Protein AF-A0A6A3TPJ1-F1 (afdb_monomer_lite)

InterPro domains:
  IPR001563 Peptidase S10, serine carboxypeptidase [PF00450] (5-164)
  IPR029058 Alpha/Beta hydrolase fold [G3DSA:3.40.50.1820] (1-189)
  IPR029058 Alpha/Beta hydrolase fold [SSF53474] (4-172)

Structure (mmCIF, N/CA/C/O backbone):
data_AF-A0A6A3TPJ1-F1
#
_entry.id   AF-A0A6A3TPJ1-F1
#
loop_
_atom_site.group_PDB
_atom_site.id
_atom_site.type_symbol
_atom_site.label_atom_id
_atom_site.label_alt_id
_atom_site.label_comp_id
_atom_site.label_asym_id
_atom_site.label_entity_id
_atom_site.label_seq_id
_atom_site.pdbx_PDB_ins_code
_atom_site.Cartn_x
_atom_site.Cartn_y
_atom_site.Cartn_z
_atom_site.occupancy
_atom_site.B_iso_or_equiv
_atom_site.auth_seq_id
_atom_site.auth_comp_id
_atom_site.auth_asym_id
_atom_site.auth_atom_id
_atom_site.pdbx_PDB_model_num
ATOM 1 N N . MET A 1 1 ? 0.362 -2.709 14.620 1.00 83.56 1 MET A N 1
ATOM 2 C CA . MET A 1 1 ? 1.754 -3.064 14.247 1.00 83.56 1 MET A CA 1
ATOM 3 C C . MET A 1 1 ? 2.834 -2.431 15.120 1.00 83.56 1 MET A C 1
ATOM 5 O O . MET A 1 1 ? 3.935 -2.970 15.142 1.00 83.56 1 MET A O 1
ATOM 9 N N . ALA A 1 2 ? 2.559 -1.339 15.856 1.00 83.94 2 ALA A N 1
ATOM 10 C CA . ALA A 1 2 ? 3.508 -0.807 16.846 1.00 83.94 2 ALA A CA 1
ATOM 11 C C . ALA A 1 2 ? 3.959 -1.890 17.847 1.00 83.94 2 ALA A C 1
ATOM 13 O O . ALA A 1 2 ? 5.148 -2.025 18.115 1.00 83.94 2 ALA A O 1
ATOM 14 N N . ASN A 1 3 ? 3.008 -2.726 18.277 1.00 88.44 3 ASN A N 1
ATOM 15 C CA . ASN A 1 3 ? 3.262 -4.018 18.903 1.00 88.44 3 ASN A CA 1
ATOM 16 C C . ASN A 1 3 ? 3.221 -5.108 17.820 1.00 88.44 3 ASN A C 1
ATOM 18 O O . ASN A 1 3 ? 2.303 -5.128 16.993 1.00 88.44 3 ASN A O 1
ATOM 22 N N . ASN A 1 4 ? 4.227 -5.981 17.798 1.00 91.81 4 ASN A N 1
ATOM 23 C CA . ASN A 1 4 ? 4.349 -7.080 16.841 1.00 91.81 4 ASN A CA 1
ATOM 24 C C . ASN A 1 4 ? 5.064 -8.277 17.479 1.00 91.81 4 ASN A C 1
ATOM 26 O O . ASN A 1 4 ? 5.862 -8.121 18.402 1.00 91.81 4 ASN A O 1
ATOM 30 N N . VAL A 1 5 ? 4.814 -9.469 16.936 1.00 91.75 5 VAL A N 1
ATOM 31 C CA . VAL A 1 5 ? 5.348 -10.750 17.440 1.00 91.75 5 VAL A CA 1
ATOM 32 C C . VAL A 1 5 ? 6.866 -10.899 17.291 1.00 91.75 5 VAL A C 1
ATOM 34 O O . VAL A 1 5 ? 7.458 -11.839 17.813 1.00 91.75 5 VAL A O 1
ATOM 37 N N . TYR A 1 6 ? 7.508 -9.973 16.580 1.00 94.19 6 TYR A N 1
ATOM 38 C CA . TYR A 1 6 ? 8.936 -10.001 16.287 1.00 94.19 6 TYR A CA 1
ATOM 39 C C . TYR A 1 6 ? 9.773 -9.198 17.288 1.00 94.19 6 TYR A C 1
ATOM 41 O O . TYR A 1 6 ? 10.997 -9.169 17.159 1.00 94.19 6 TYR A O 1
ATOM 49 N N . ASN A 1 7 ? 9.141 -8.549 18.277 1.00 93.56 7 ASN A N 1
ATOM 50 C CA . 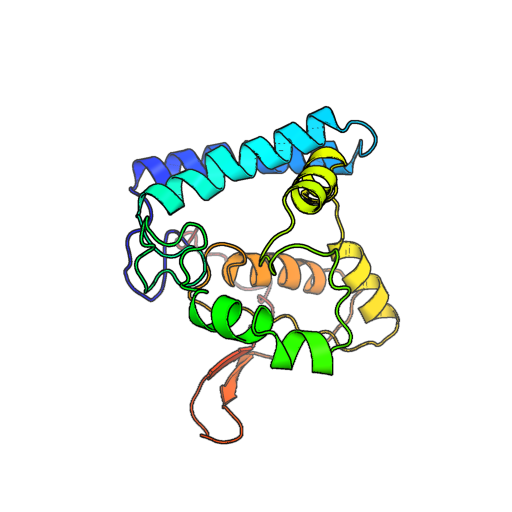ASN A 1 7 ? 9.792 -7.642 19.230 1.00 93.56 7 ASN A CA 1
ATOM 51 C C . ASN A 1 7 ? 10.604 -6.525 18.547 1.00 93.56 7 ASN A C 1
ATOM 53 O O . ASN A 1 7 ? 11.634 -6.078 19.055 1.00 93.56 7 ASN A O 1
ATOM 57 N N . ILE A 1 8 ? 10.147 -6.065 17.382 1.00 94.50 8 ILE A N 1
ATOM 58 C CA . ILE A 1 8 ? 10.793 -4.977 16.647 1.00 94.50 8 ILE A CA 1
ATOM 59 C C . ILE A 1 8 ? 10.128 -3.672 17.060 1.00 94.50 8 ILE A C 1
ATOM 61 O O . ILE A 1 8 ? 8.940 -3.473 16.817 1.00 94.50 8 ILE A O 1
ATOM 65 N N . SER A 1 9 ? 10.898 -2.772 17.665 1.00 93.81 9 SER A N 1
ATOM 66 C CA . SER A 1 9 ? 10.410 -1.434 17.988 1.00 93.81 9 SER A CA 1
ATOM 67 C C . SER A 1 9 ? 10.328 -0.594 16.717 1.00 93.81 9 SER A C 1
ATOM 69 O O . SER A 1 9 ? 11.353 -0.314 16.093 1.00 93.81 9 SER A O 1
ATOM 71 N N . LEU A 1 10 ? 9.110 -0.219 16.326 1.00 95.25 10 LEU A N 1
ATOM 72 C CA . LEU A 1 10 ? 8.872 0.653 15.174 1.00 95.25 10 LEU A CA 1
ATOM 73 C C . LEU A 1 10 ? 8.526 2.091 15.577 1.00 95.25 10 LEU A C 1
ATOM 75 O O . LEU A 1 10 ? 8.671 2.998 14.768 1.00 95.25 10 LEU A O 1
ATOM 79 N N . LEU A 1 11 ? 8.063 2.298 16.812 1.00 95.75 11 LEU A N 1
ATOM 80 C CA . LEU A 1 11 ? 7.676 3.598 17.353 1.00 95.75 11 LEU A CA 1
ATOM 81 C C . LEU A 1 11 ? 8.130 3.703 18.808 1.00 95.75 11 LEU A C 1
ATOM 83 O O . LEU A 1 11 ? 8.090 2.736 19.568 1.00 95.75 11 LEU A O 1
ATOM 87 N N . THR A 1 12 ? 8.513 4.906 19.220 1.00 95.38 12 THR A N 1
ATOM 88 C CA . THR A 1 12 ? 8.651 5.249 20.640 1.00 95.38 12 THR A CA 1
ATOM 89 C C . THR A 1 12 ? 7.274 5.396 21.300 1.00 95.38 12 THR A C 1
ATOM 91 O O . THR A 1 12 ? 6.301 5.695 20.608 1.00 95.38 12 THR A O 1
ATOM 94 N N . PRO A 1 13 ? 7.159 5.299 22.640 1.00 94.00 13 PRO A N 1
ATOM 95 C CA . PRO A 1 13 ? 5.885 5.520 23.331 1.00 94.00 13 PRO A CA 1
ATOM 96 C C . PRO A 1 13 ? 5.229 6.872 23.011 1.00 94.00 13 PRO A C 1
ATOM 98 O O . PRO A 1 13 ? 4.014 6.951 22.853 1.00 94.00 13 PRO A O 1
ATOM 101 N N . ALA A 1 14 ? 6.034 7.929 22.859 1.00 95.88 14 ALA A N 1
ATOM 102 C CA . ALA A 1 14 ? 5.545 9.250 22.472 1.00 95.88 14 ALA A CA 1
ATOM 103 C C . ALA A 1 14 ? 4.982 9.261 21.041 1.00 95.88 14 ALA A C 1
ATOM 105 O O . ALA A 1 14 ? 3.908 9.813 20.815 1.00 95.88 14 ALA A O 1
ATOM 106 N N . GLN A 1 15 ? 5.665 8.611 20.091 1.00 95.94 15 GLN A N 1
ATOM 107 C CA . GLN A 1 15 ? 5.162 8.461 18.722 1.00 95.94 15 GLN A CA 1
ATOM 108 C C . GLN A 1 15 ? 3.888 7.615 18.679 1.00 95.94 15 GLN A C 1
ATOM 110 O O . GLN A 1 15 ? 2.956 7.984 17.977 1.00 95.94 15 GLN A O 1
ATOM 115 N N . THR A 1 16 ? 3.807 6.532 19.458 1.00 94.69 16 THR A N 1
ATOM 116 C CA . THR A 1 16 ? 2.588 5.719 19.570 1.00 94.69 16 THR A CA 1
ATOM 117 C C . THR A 1 16 ? 1.417 6.555 20.078 1.00 94.69 16 THR A C 1
ATOM 119 O O . THR A 1 16 ? 0.339 6.518 19.491 1.00 94.69 16 THR A O 1
ATOM 122 N N . GLN A 1 17 ? 1.617 7.345 21.137 1.00 94.81 17 GLN A N 1
ATOM 123 C CA . GLN A 1 17 ? 0.558 8.197 21.677 1.00 94.81 17 GLN A CA 1
ATOM 124 C C . GLN A 1 17 ? 0.120 9.275 20.679 1.00 94.81 17 GLN A C 1
ATOM 126 O O . GLN A 1 17 ? -1.077 9.514 20.532 1.00 94.81 17 GLN A O 1
ATOM 131 N N . GLN A 1 18 ? 1.069 9.909 19.989 1.00 96.44 18 GLN A N 1
ATOM 132 C CA . GLN A 1 18 ? 0.762 10.920 18.980 1.00 96.44 18 GLN A CA 1
ATOM 133 C C . GLN A 1 18 ? -0.010 10.312 17.803 1.00 96.44 18 GLN A C 1
ATOM 135 O O . GLN A 1 18 ? -1.051 10.836 17.417 1.00 96.44 18 GLN A O 1
ATOM 140 N N . MET A 1 19 ? 0.435 9.153 17.312 1.00 96.19 19 MET A N 1
ATOM 141 C CA . MET A 1 19 ? -0.195 8.459 16.193 1.00 96.19 19 MET A CA 1
ATOM 142 C C . MET A 1 19 ? -1.644 8.052 16.496 1.00 96.19 19 MET A C 1
ATOM 144 O O . MET A 1 19 ? -2.464 8.040 15.587 1.00 96.19 19 MET A O 1
ATOM 148 N N . ARG A 1 20 ? -2.005 7.771 17.759 1.00 93.81 20 ARG A N 1
ATOM 149 C CA . ARG A 1 20 ? -3.412 7.529 18.142 1.00 93.81 20 ARG A CA 1
ATOM 150 C C . ARG A 1 20 ? -4.291 8.759 17.931 1.00 93.81 20 ARG A C 1
ATOM 152 O O . ARG A 1 20 ? -5.394 8.630 17.411 1.00 93.81 20 ARG A O 1
ATOM 159 N N . SER A 1 21 ? -3.809 9.934 18.331 1.00 95.69 21 SER A N 1
ATOM 160 C CA . SER A 1 21 ? -4.525 11.195 18.109 1.00 95.69 21 SER A CA 1
ATOM 161 C C . SER A 1 21 ? -4.622 11.509 16.618 1.00 95.69 21 SER A C 1
ATOM 163 O O . SER A 1 21 ? -5.691 11.861 16.127 1.00 95.69 21 SER A O 1
ATOM 165 N N . ASP A 1 22 ? -3.520 11.318 15.895 1.00 97.62 22 ASP A N 1
ATOM 166 C CA . ASP A 1 22 ? -3.456 11.560 14.457 1.00 97.62 22 ASP A CA 1
ATOM 167 C C . ASP A 1 22 ? -4.365 10.604 13.670 1.00 97.62 22 ASP A C 1
ATOM 169 O O . ASP A 1 22 ? -4.980 11.006 12.686 1.00 97.62 22 ASP A O 1
ATOM 173 N N . ALA A 1 23 ? -4.502 9.352 14.115 1.00 96.38 23 ALA A N 1
ATOM 174 C CA . ALA A 1 23 ? -5.385 8.376 13.484 1.00 96.38 23 ALA A CA 1
ATOM 175 C C . ALA A 1 23 ? -6.847 8.833 13.505 1.00 96.38 23 ALA A C 1
ATOM 177 O O . ALA A 1 23 ? -7.527 8.701 12.492 1.00 96.38 23 ALA A O 1
ATOM 178 N N . ALA A 1 24 ? -7.322 9.420 14.608 1.00 96.75 24 ALA A N 1
ATOM 179 C CA . ALA A 1 24 ? -8.684 9.947 14.681 1.00 96.75 24 ALA A CA 1
ATOM 180 C C . ALA A 1 24 ? -8.923 11.068 13.653 1.00 96.75 24 ALA A C 1
ATOM 182 O O . ALA A 1 24 ? -9.962 11.094 12.996 1.00 96.75 24 ALA A O 1
ATOM 183 N N . GLU A 1 25 ? -7.946 11.960 13.474 1.00 96.94 25 GLU A N 1
ATOM 184 C CA . GLU A 1 25 ? -7.998 13.021 12.464 1.00 96.94 25 GLU A CA 1
ATOM 185 C C . GLU A 1 25 ? -7.988 12.453 11.037 1.00 96.94 25 GLU A C 1
ATOM 187 O O . GLU A 1 25 ? -8.829 12.826 10.220 1.00 96.94 25 GLU A O 1
ATOM 192 N N . CYS A 1 26 ? -7.073 11.528 10.729 1.00 97.94 26 CYS A N 1
ATOM 193 C CA . CYS A 1 26 ? -6.980 10.955 9.385 1.00 97.94 26 CYS A CA 1
ATOM 194 C C . CYS A 1 26 ? -8.216 10.118 9.021 1.00 97.94 26 CYS A C 1
ATOM 196 O O . CYS A 1 26 ? -8.649 10.140 7.867 1.00 97.94 26 CYS A O 1
ATOM 198 N N . VAL A 1 27 ? -8.812 9.414 9.989 1.00 96.88 27 VAL A N 1
ATOM 199 C CA . VAL A 1 27 ? -10.076 8.686 9.797 1.00 96.88 27 VAL A CA 1
ATOM 200 C C . VAL A 1 27 ? -11.221 9.655 9.498 1.00 96.88 27 VAL A C 1
ATOM 202 O O . VAL A 1 27 ? -11.980 9.415 8.563 1.00 96.88 27 VAL A O 1
ATOM 205 N N . ASP A 1 28 ? -11.325 10.774 10.221 1.00 97.50 28 ASP A N 1
ATOM 206 C CA . ASP A 1 28 ? -12.347 11.797 9.959 1.00 97.50 28 ASP A CA 1
ATOM 207 C C . ASP A 1 28 ? -12.195 12.426 8.563 1.00 97.50 28 ASP A C 1
ATOM 209 O O . ASP A 1 28 ? -13.180 12.576 7.840 1.00 97.50 28 ASP A O 1
ATOM 213 N N . LEU A 1 29 ? -10.965 12.733 8.137 1.00 97.25 29 LEU A N 1
ATOM 214 C CA . LEU A 1 29 ? -10.697 13.222 6.779 1.00 97.25 29 LEU A CA 1
ATOM 215 C C . LEU A 1 29 ? -11.076 12.192 5.708 1.00 97.25 29 LEU A C 1
ATOM 217 O O . LEU A 1 29 ? -11.716 12.548 4.719 1.00 97.25 29 LEU A O 1
ATOM 221 N N . THR A 1 30 ? -10.728 10.922 5.923 1.00 96.94 30 THR A N 1
ATOM 222 C CA . THR A 1 30 ? -11.080 9.826 5.006 1.00 96.94 30 THR A CA 1
ATOM 223 C C . THR A 1 30 ? -12.595 9.705 4.875 1.00 96.94 30 THR A C 1
ATOM 225 O O . THR A 1 30 ? -13.124 9.694 3.766 1.00 96.94 30 THR A O 1
ATOM 228 N N . HIS A 1 31 ? -13.314 9.720 5.997 1.00 96.12 31 HIS A N 1
ATOM 229 C CA . HIS A 1 31 ? -14.772 9.660 5.999 1.00 96.12 31 HIS A CA 1
ATOM 230 C C . HIS A 1 31 ? -15.406 10.872 5.297 1.00 96.12 31 HIS A C 1
ATOM 232 O O . HIS A 1 31 ? -16.350 10.722 4.524 1.00 96.12 31 HIS A O 1
ATOM 238 N N . LYS A 1 32 ? -14.868 12.082 5.492 1.00 96.38 32 LYS A N 1
ATOM 239 C CA . LYS A 1 32 ? -15.330 13.276 4.765 1.00 96.38 32 LYS A CA 1
ATOM 240 C C . LYS A 1 32 ? -15.113 13.161 3.257 1.00 96.38 32 LYS A C 1
ATOM 242 O O . LYS A 1 32 ? -16.005 13.546 2.510 1.00 96.38 32 LYS A O 1
ATOM 247 N N . CYS A 1 33 ? -13.978 12.617 2.816 1.00 95.94 33 CYS A N 1
ATOM 248 C CA . CYS A 1 33 ? -13.747 12.334 1.399 1.00 95.94 33 CYS A CA 1
ATOM 249 C C . CYS A 1 33 ? -14.775 11.333 0.850 1.00 95.94 33 CYS A C 1
ATOM 251 O O . CYS A 1 33 ? -15.322 11.546 -0.224 1.00 95.94 33 CYS A O 1
ATOM 253 N N . GLN A 1 34 ? -15.092 10.275 1.599 1.00 94.81 34 GLN A N 1
ATOM 254 C CA . GLN A 1 34 ? -16.088 9.279 1.185 1.00 94.81 34 GLN A CA 1
ATOM 255 C C . GLN A 1 34 ? -17.497 9.877 1.056 1.00 94.81 34 GLN A C 1
ATOM 257 O O . GLN A 1 34 ? -18.239 9.518 0.143 1.00 94.81 34 GLN A O 1
ATOM 262 N N . LEU A 1 35 ? -17.864 10.806 1.946 1.00 94.75 35 LEU A N 1
ATOM 263 C CA . LEU A 1 35 ? -19.162 11.490 1.918 1.00 94.75 35 LEU A CA 1
ATOM 264 C C . LEU A 1 35 ? -19.274 12.549 0.811 1.00 94.75 35 LEU A C 1
ATOM 266 O O . LEU A 1 35 ? -20.366 12.768 0.289 1.00 94.75 35 LEU A O 1
ATOM 270 N N . ASP A 1 36 ? -18.171 13.215 0.471 1.00 93.38 36 ASP A N 1
ATOM 271 C CA . ASP A 1 36 ? -18.094 14.258 -0.558 1.00 93.38 36 ASP A CA 1
ATOM 272 C C . ASP A 1 36 ? -16.966 13.938 -1.549 1.00 93.38 36 ASP A C 1
ATOM 274 O O . ASP A 1 36 ? -15.963 14.645 -1.648 1.00 93.38 36 ASP A O 1
ATOM 278 N N . ASN A 1 37 ? -17.128 12.838 -2.289 1.00 86.81 37 ASN A N 1
ATOM 279 C CA . ASN A 1 37 ? -16.103 12.315 -3.200 1.00 86.81 37 ASN A CA 1
ATOM 280 C C . ASN A 1 37 ? -15.820 13.210 -4.421 1.00 86.81 37 ASN A C 1
ATOM 282 O O . ASN A 1 37 ? -14.833 13.004 -5.122 1.00 86.81 37 ASN A O 1
ATOM 286 N N . ALA A 1 38 ? -16.644 14.232 -4.664 1.00 89.50 38 ALA A N 1
ATOM 287 C CA . ALA A 1 38 ? -16.368 15.271 -5.653 1.00 89.50 38 ALA A CA 1
ATOM 288 C C . ALA A 1 38 ? -15.344 16.304 -5.143 1.00 89.50 38 ALA A C 1
ATOM 290 O O . ALA A 1 38 ? -14.744 17.040 -5.934 1.00 89.50 38 ALA A O 1
ATOM 291 N N . ASN A 1 39 ? -15.130 16.374 -3.828 1.00 90.56 39 ASN A N 1
ATOM 292 C CA . ASN A 1 39 ? -14.204 17.295 -3.191 1.00 90.56 39 ASN A CA 1
ATOM 293 C C . ASN A 1 39 ? -12.803 16.686 -3.075 1.00 90.56 39 ASN A C 1
ATOM 295 O O . ASN A 1 39 ? -12.340 16.284 -2.006 1.00 90.56 39 ASN A O 1
ATOM 299 N N . LEU A 1 40 ? -12.100 16.685 -4.209 1.00 92.44 40 LEU A N 1
ATOM 300 C CA . LEU A 1 40 ? -10.756 16.115 -4.344 1.00 92.44 40 LEU A CA 1
ATOM 301 C C . LEU A 1 40 ? -9.730 16.708 -3.366 1.00 92.44 40 LEU A C 1
ATOM 303 O O . LEU A 1 40 ? -8.763 16.040 -3.009 1.00 92.44 40 LEU A O 1
ATOM 307 N N . SER A 1 41 ? -9.943 17.940 -2.886 1.00 93.25 41 SER A N 1
ATOM 308 C CA . SER A 1 41 ? -9.074 18.544 -1.871 1.00 93.25 41 SER A CA 1
ATOM 309 C C . SER A 1 41 ? -9.132 17.774 -0.554 1.00 93.25 41 SER A C 1
ATOM 311 O O . SER A 1 41 ? -8.085 17.478 0.012 1.00 93.25 41 SER A O 1
ATOM 313 N N . ILE A 1 42 ? -10.330 17.403 -0.085 1.00 94.81 42 ILE A N 1
ATOM 314 C CA . ILE A 1 42 ? -10.490 16.643 1.165 1.00 94.81 42 ILE A CA 1
ATOM 315 C C . ILE A 1 42 ? -9.880 15.247 1.019 1.00 94.81 42 ILE A C 1
ATO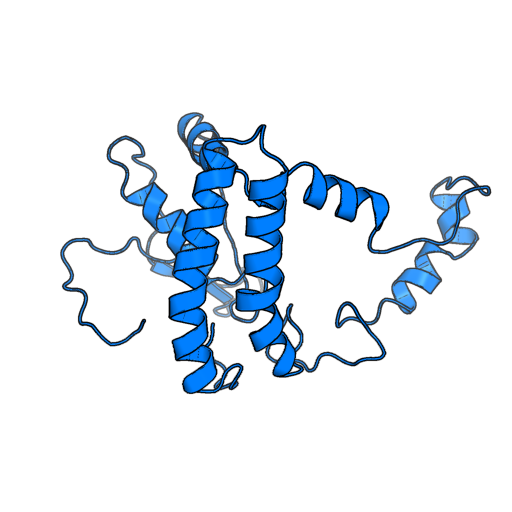M 317 O O . ILE A 1 42 ? -9.226 14.763 1.939 1.00 94.81 42 ILE A O 1
ATOM 321 N N . CYS A 1 43 ? -10.045 14.614 -0.141 1.00 94.69 43 CYS A N 1
ATOM 322 C CA . CYS A 1 43 ? -9.441 13.314 -0.424 1.00 94.69 43 CYS A CA 1
ATOM 323 C C . CYS A 1 43 ? -7.908 13.378 -0.448 1.00 94.69 43 CYS A C 1
ATOM 325 O O . CYS A 1 43 ? -7.234 12.538 0.152 1.00 94.69 43 CYS A O 1
ATOM 327 N N . SER A 1 44 ? -7.344 14.422 -1.061 1.00 93.31 44 SER A N 1
ATOM 328 C CA . SER A 1 44 ? -5.904 14.679 -1.019 1.00 93.31 44 SER A CA 1
ATOM 329 C C . SER A 1 44 ? -5.414 14.955 0.409 1.00 93.31 44 SER A C 1
ATOM 331 O O . SER A 1 44 ? -4.334 14.492 0.779 1.00 93.31 44 SER A O 1
ATOM 333 N N . ASP A 1 45 ? -6.188 15.676 1.226 1.00 94.81 45 ASP A N 1
ATOM 334 C CA . ASP A 1 45 ? -5.859 15.939 2.632 1.00 94.81 45 ASP A CA 1
ATOM 335 C C . ASP A 1 45 ? -5.893 14.653 3.470 1.00 94.81 45 ASP A C 1
ATOM 337 O O . ASP A 1 45 ? -4.985 14.418 4.269 1.00 94.81 45 ASP A O 1
ATOM 341 N N . ALA A 1 46 ? -6.884 13.782 3.253 1.00 95.75 46 ALA A N 1
ATOM 342 C CA . ALA A 1 46 ? -6.978 12.473 3.897 1.00 95.75 46 ALA A CA 1
ATOM 343 C C . ALA A 1 46 ? -5.749 11.607 3.585 1.00 95.75 46 ALA A C 1
ATOM 345 O O . ALA A 1 46 ? -5.078 11.107 4.495 1.00 95.75 46 ALA A O 1
ATOM 346 N N . GLN A 1 47 ? -5.388 11.513 2.303 1.00 94.50 47 GLN A N 1
ATOM 347 C CA . GLN A 1 47 ? -4.220 10.758 1.858 1.00 94.50 47 GLN A CA 1
ATOM 348 C C . GLN A 1 47 ? -2.905 11.363 2.374 1.00 94.50 47 GLN A C 1
ATOM 350 O O . GLN A 1 47 ? -1.988 10.644 2.787 1.00 94.50 47 GLN A O 1
ATOM 355 N N . GLY A 1 48 ? -2.810 12.694 2.397 1.00 95.75 48 GLY A N 1
ATOM 356 C CA . GLY A 1 48 ? -1.692 13.421 2.990 1.00 95.75 48 GLY A CA 1
ATOM 357 C C . GLY A 1 48 ? -1.549 13.139 4.486 1.00 95.75 48 GLY A C 1
ATOM 358 O O . GLY A 1 48 ? -0.441 12.854 4.946 1.00 95.75 48 GLY A O 1
ATOM 359 N N . CYS A 1 49 ? -2.661 13.148 5.225 1.00 97.31 49 CYS A N 1
ATOM 360 C CA . CYS A 1 49 ? -2.714 12.822 6.647 1.00 97.31 49 CYS A CA 1
ATOM 361 C C . CYS A 1 49 ? -2.197 11.406 6.903 1.00 97.31 49 CYS A C 1
ATOM 363 O O . CYS A 1 49 ? -1.252 11.232 7.674 1.00 97.31 49 CYS A O 1
ATOM 365 N N . TRP A 1 50 ? -2.739 10.405 6.201 1.00 95.94 50 TRP A N 1
ATOM 366 C CA . TRP A 1 50 ? -2.296 9.014 6.318 1.00 95.94 50 TRP A CA 1
ATOM 367 C C . TRP A 1 50 ? -0.792 8.874 6.054 1.00 95.94 50 TRP A C 1
ATOM 369 O O . TRP A 1 50 ? -0.051 8.344 6.889 1.00 95.94 50 TRP A O 1
ATOM 379 N N . LYS A 1 51 ? -0.304 9.426 4.938 1.00 95.38 51 LYS A N 1
ATOM 380 C CA . LYS A 1 51 ? 1.112 9.337 4.564 1.00 95.38 51 LYS A CA 1
ATOM 381 C C . LYS A 1 51 ? 2.022 9.983 5.611 1.00 95.38 51 LYS A C 1
ATOM 383 O O . LYS A 1 51 ? 3.026 9.393 6.007 1.00 95.38 51 LYS A O 1
ATOM 388 N N . GLN A 1 52 ? 1.697 11.197 6.047 1.00 96.81 52 GLN A N 1
ATOM 389 C CA . GLN A 1 52 ? 2.580 11.990 6.905 1.00 96.81 52 GLN A CA 1
ATOM 390 C C . GLN A 1 52 ? 2.501 11.594 8.377 1.00 96.81 52 GLN A C 1
ATOM 392 O O . GLN A 1 52 ? 3.521 11.614 9.062 1.00 96.81 52 GLN A O 1
ATOM 397 N N . LYS A 1 53 ? 1.310 11.256 8.871 1.00 97.50 53 LYS A N 1
ATOM 398 C CA . LYS A 1 53 ? 1.079 11.032 10.301 1.00 97.50 53 LYS A CA 1
ATOM 399 C C . LYS A 1 53 ? 1.007 9.561 10.682 1.00 97.50 53 LYS A C 1
ATOM 401 O O . LYS A 1 53 ? 1.330 9.223 11.816 1.00 97.50 53 LYS A O 1
ATOM 406 N N . LEU A 1 54 ? 0.626 8.677 9.757 1.00 95.38 54 LEU A N 1
ATOM 407 C CA . LEU A 1 54 ? 0.487 7.248 10.052 1.00 95.38 54 LEU A CA 1
ATOM 408 C C . LEU A 1 54 ? 1.634 6.423 9.472 1.00 95.38 54 LEU A C 1
ATOM 410 O O . LEU A 1 54 ? 2.127 5.540 10.163 1.00 95.38 54 LEU A O 1
ATOM 414 N N . ILE A 1 55 ? 2.116 6.727 8.263 1.00 94.88 55 ILE A N 1
ATOM 415 C CA . ILE A 1 55 ? 3.202 5.957 7.626 1.00 94.88 55 ILE A CA 1
ATOM 416 C C . ILE A 1 55 ? 4.592 6.495 7.967 1.00 94.88 55 ILE A C 1
ATOM 418 O O . ILE A 1 55 ? 5.442 5.736 8.436 1.00 94.88 55 ILE A O 1
ATOM 422 N N . ALA A 1 56 ? 4.836 7.795 7.785 1.00 95.06 56 ALA A N 1
ATOM 423 C CA . ALA A 1 56 ? 6.171 8.367 7.975 1.00 95.06 56 ALA A CA 1
ATOM 424 C C . ALA A 1 56 ? 6.800 8.092 9.363 1.00 95.06 56 ALA A C 1
ATOM 426 O O . ALA A 1 56 ? 8.006 7.833 9.418 1.00 95.06 56 ALA A O 1
ATOM 427 N N . PRO A 1 57 ? 6.051 8.075 10.492 1.00 95.31 57 PRO A N 1
ATOM 428 C CA . PRO A 1 57 ? 6.653 7.737 11.781 1.00 95.31 57 PRO A CA 1
ATOM 429 C C . PRO A 1 57 ? 7.168 6.298 11.857 1.00 95.31 57 PRO A C 1
ATOM 431 O O . PRO A 1 57 ? 8.173 6.063 12.523 1.00 95.31 57 PRO A O 1
ATOM 434 N N . PHE A 1 58 ? 6.529 5.348 11.166 1.00 94.44 58 PHE A N 1
ATOM 435 C CA . PHE A 1 58 ? 7.045 3.984 11.070 1.00 94.44 58 PHE A CA 1
ATOM 436 C C . PHE A 1 58 ? 8.274 3.899 10.158 1.00 94.44 58 PHE A C 1
ATOM 438 O O . PHE A 1 58 ? 9.221 3.178 10.472 1.00 94.44 58 PHE A O 1
ATOM 445 N N . GLU A 1 59 ? 8.296 4.642 9.046 1.00 91.62 59 GLU A N 1
ATOM 446 C CA . GLU A 1 59 ? 9.453 4.675 8.137 1.00 91.62 59 GLU A CA 1
ATOM 447 C C . GLU A 1 59 ? 10.717 5.214 8.827 1.00 91.62 59 GLU A C 1
ATOM 449 O O . GLU A 1 59 ? 11.830 4.786 8.511 1.00 91.62 59 GLU A O 1
ATOM 454 N N . ALA A 1 60 ? 10.561 6.076 9.839 1.00 92.25 60 ALA A N 1
ATOM 455 C CA . ALA A 1 60 ? 11.667 6.570 10.657 1.00 92.25 60 ALA A CA 1
ATOM 456 C C . ALA A 1 60 ? 12.425 5.456 11.412 1.00 92.25 60 ALA A C 1
ATOM 458 O O . ALA A 1 60 ? 13.578 5.660 11.792 1.00 92.25 60 ALA A O 1
ATOM 459 N N . ALA A 1 61 ? 11.830 4.270 11.588 1.00 92.38 61 ALA A N 1
ATOM 460 C CA . ALA A 1 61 ? 12.504 3.100 12.157 1.00 92.38 61 ALA A CA 1
ATOM 461 C C . ALA A 1 61 ? 13.466 2.402 11.173 1.00 92.38 61 ALA A C 1
ATOM 463 O O . ALA A 1 61 ? 14.134 1.438 11.551 1.00 92.38 61 ALA A O 1
ATOM 464 N N . GLN A 1 62 ? 13.532 2.853 9.912 1.00 92.25 62 GLN A N 1
ATOM 465 C CA . GLN A 1 62 ? 14.399 2.314 8.851 1.00 92.25 62 GLN A CA 1
ATOM 466 C C . GLN A 1 62 ? 14.229 0.803 8.607 1.00 92.25 62 GLN A C 1
ATOM 468 O O . GLN A 1 62 ? 15.149 0.098 8.179 1.00 92.25 62 GLN A O 1
ATOM 473 N N . ARG A 1 63 ? 13.027 0.288 8.872 1.00 94.69 63 ARG A N 1
ATOM 474 C CA . ARG A 1 63 ? 12.629 -1.084 8.545 1.00 94.69 63 ARG A CA 1
ATOM 475 C C . ARG A 1 63 ? 11.964 -1.107 7.174 1.00 94.69 63 ARG A C 1
ATOM 477 O O . ARG A 1 63 ? 11.411 -0.107 6.724 1.00 94.69 63 ARG A O 1
ATOM 484 N N . ASN A 1 64 ? 12.034 -2.245 6.497 1.00 95.19 64 ASN A N 1
ATOM 485 C CA . ASN A 1 64 ? 11.330 -2.444 5.242 1.00 95.19 64 ASN A CA 1
ATOM 486 C C . ASN A 1 64 ? 9.820 -2.435 5.512 1.00 95.19 64 ASN A C 1
ATOM 488 O O . ASN A 1 64 ? 9.311 -3.247 6.280 1.00 95.19 64 ASN A O 1
ATOM 492 N N . ARG A 1 65 ? 9.102 -1.502 4.881 1.00 93.88 65 ARG A N 1
ATOM 493 C CA . ARG A 1 65 ? 7.651 -1.338 5.054 1.00 93.88 65 ARG A CA 1
ATOM 494 C C . ARG A 1 65 ? 6.832 -2.538 4.558 1.00 93.88 65 ARG A C 1
ATOM 496 O O . ARG A 1 65 ? 5.685 -2.673 4.954 1.00 93.88 65 ARG A O 1
ATOM 503 N N . TYR A 1 66 ? 7.423 -3.409 3.741 1.00 95.62 66 TYR A N 1
ATOM 504 C CA . TYR A 1 66 ? 6.807 -4.649 3.254 1.00 95.62 66 TYR A CA 1
ATOM 505 C C . TYR A 1 66 ? 7.240 -5.896 4.047 1.00 95.62 66 TYR A C 1
ATOM 507 O O . TYR A 1 66 ? 6.644 -6.959 3.904 1.00 95.62 66 TYR A O 1
ATOM 515 N N . ASP A 1 67 ? 8.285 -5.785 4.875 1.00 95.88 67 ASP A N 1
ATOM 516 C CA . ASP A 1 67 ? 8.709 -6.823 5.819 1.00 95.88 67 ASP A CA 1
ATOM 517 C C . ASP A 1 67 ? 9.492 -6.175 6.963 1.00 95.88 67 ASP A C 1
ATOM 519 O O . ASP A 1 67 ? 10.699 -5.935 6.864 1.00 95.88 67 ASP A O 1
ATOM 523 N N . ILE A 1 68 ? 8.828 -5.938 8.093 1.00 96.12 68 ILE A N 1
ATOM 524 C CA . ILE A 1 68 ? 9.446 -5.240 9.223 1.00 96.12 68 ILE A CA 1
ATOM 525 C C . ILE A 1 68 ? 10.653 -5.981 9.802 1.00 96.12 68 ILE A C 1
ATOM 527 O O . ILE A 1 68 ? 11.407 -5.387 10.570 1.00 96.12 68 ILE A O 1
ATOM 531 N N . ARG A 1 69 ? 10.884 -7.256 9.460 1.00 96.06 69 ARG A N 1
ATOM 532 C CA . ARG A 1 69 ? 12.051 -8.045 9.893 1.00 96.06 69 ARG A CA 1
ATOM 533 C C . ARG A 1 69 ? 13.321 -7.662 9.131 1.00 96.06 69 ARG A C 1
ATOM 535 O O . ARG A 1 69 ? 14.414 -7.908 9.643 1.00 96.06 69 ARG A O 1
ATOM 542 N N . GLN A 1 70 ? 13.186 -7.010 7.979 1.00 95.56 70 GLN A N 1
ATOM 543 C CA . GLN A 1 70 ? 14.291 -6.569 7.132 1.00 95.56 70 GLN A CA 1
ATOM 544 C C . GLN A 1 70 ? 14.566 -5.064 7.288 1.00 95.56 70 GLN A C 1
ATOM 546 O O . GLN A 1 70 ? 13.655 -4.291 7.596 1.00 95.56 70 GLN A O 1
ATOM 551 N N . PRO A 1 71 ? 15.813 -4.609 7.084 1.00 94.06 71 PRO A N 1
ATOM 552 C CA . PRO A 1 71 ? 16.107 -3.188 6.920 1.00 94.06 71 PRO A CA 1
ATOM 553 C C . PRO A 1 71 ? 15.612 -2.672 5.558 1.00 94.06 71 PRO A C 1
ATOM 555 O O . PRO A 1 71 ? 15.586 -3.415 4.577 1.00 94.06 71 PRO A O 1
ATOM 558 N N . CYS A 1 72 ? 15.262 -1.387 5.480 1.00 93.50 72 CYS A N 1
ATOM 559 C CA . CYS A 1 72 ? 15.096 -0.700 4.197 1.00 93.50 72 CYS A CA 1
ATOM 560 C C . CYS A 1 72 ? 16.387 0.055 3.865 1.00 93.50 72 CYS A C 1
ATOM 562 O O . CYS A 1 72 ? 16.777 0.970 4.589 1.00 93.50 72 CYS A O 1
ATOM 564 N N . HIS A 1 73 ? 17.062 -0.330 2.785 1.00 88.56 73 HIS A N 1
ATOM 565 C CA . HIS A 1 73 ? 18.291 0.333 2.355 1.00 88.56 73 HIS A CA 1
ATOM 566 C C . HIS A 1 73 ? 17.974 1.568 1.510 1.00 88.56 73 HIS A C 1
ATOM 568 O O . HIS A 1 73 ? 17.138 1.503 0.615 1.00 88.56 73 HIS A O 1
ATOM 574 N N . SER A 1 74 ? 18.687 2.673 1.741 1.00 85.81 74 SER A N 1
ATOM 575 C CA . SER A 1 74 ? 18.530 3.921 0.976 1.00 85.81 74 SER A CA 1
ATOM 576 C C . SER A 1 74 ? 18.792 3.761 -0.521 1.00 85.81 74 SER A C 1
ATOM 578 O O . SER A 1 74 ? 18.220 4.493 -1.322 1.00 85.81 74 SER A O 1
ATOM 580 N N . ASP A 1 75 ? 19.628 2.790 -0.890 1.00 87.00 75 ASP A N 1
ATOM 581 C CA . ASP A 1 75 ? 19.947 2.467 -2.283 1.00 87.00 75 ASP A CA 1
ATOM 582 C C . ASP A 1 75 ? 18.736 1.875 -3.025 1.00 87.00 75 ASP A C 1
ATOM 584 O O . ASP A 1 75 ? 18.678 1.890 -4.253 1.00 87.00 75 ASP A O 1
ATOM 588 N N . PHE A 1 76 ? 17.742 1.385 -2.275 1.00 88.38 76 PHE A N 1
ATOM 589 C CA . PHE A 1 76 ? 16.528 0.762 -2.779 1.00 88.38 76 PHE A CA 1
ATOM 590 C C . PHE A 1 76 ? 15.300 1.503 -2.223 1.00 88.38 76 PHE A C 1
ATOM 592 O O . PHE A 1 76 ? 14.749 1.099 -1.201 1.00 88.38 76 PHE A O 1
ATOM 599 N N . PRO A 1 77 ? 14.810 2.570 -2.883 1.00 82.88 77 PRO A N 1
ATOM 600 C CA . PRO A 1 77 ? 13.708 3.398 -2.365 1.00 82.88 77 PRO A CA 1
ATOM 601 C C . PRO A 1 77 ? 12.370 2.644 -2.204 1.00 82.88 77 PRO A C 1
ATOM 603 O O . PRO A 1 77 ? 11.476 3.074 -1.469 1.00 82.88 77 PRO A O 1
ATOM 606 N N . LEU A 1 78 ? 12.229 1.488 -2.861 1.00 90.06 78 LEU A N 1
ATOM 607 C CA . LEU A 1 78 ? 11.111 0.550 -2.694 1.00 90.06 78 LEU A CA 1
ATOM 608 C C . LEU A 1 78 ? 11.411 -0.583 -1.694 1.00 90.06 78 LEU A C 1
ATOM 610 O O . LEU A 1 78 ? 10.712 -1.593 -1.669 1.00 90.06 78 LEU A O 1
ATOM 614 N N . CYS A 1 79 ? 12.470 -0.429 -0.898 1.00 92.50 79 CYS A N 1
ATOM 615 C CA . CYS A 1 79 ? 13.012 -1.398 0.053 1.00 92.50 79 CYS A CA 1
ATOM 616 C C . CYS A 1 79 ? 13.352 -2.777 -0.545 1.00 92.50 79 CYS A C 1
ATOM 618 O O . CYS A 1 79 ? 13.540 -3.737 0.196 1.00 92.50 79 CYS A O 1
ATOM 620 N N . ASN A 1 80 ? 13.455 -2.884 -1.872 1.00 91.81 80 ASN A N 1
ATOM 621 C CA . ASN A 1 80 ? 13.762 -4.112 -2.599 1.00 91.81 80 ASN A CA 1
ATOM 622 C C . ASN A 1 80 ? 14.709 -3.816 -3.766 1.00 91.81 80 ASN A C 1
ATOM 624 O O . ASN A 1 80 ? 14.610 -2.767 -4.403 1.00 91.81 80 ASN A O 1
ATOM 628 N N . ASN A 1 81 ? 15.613 -4.754 -4.050 1.00 93.25 81 ASN A N 1
ATOM 629 C CA . ASN A 1 81 ? 16.516 -4.664 -5.191 1.00 93.25 81 ASN A CA 1
ATOM 630 C C . ASN A 1 81 ? 15.857 -5.275 -6.434 1.00 93.25 81 ASN A C 1
ATOM 632 O O . ASN A 1 81 ? 15.637 -6.483 -6.488 1.00 93.25 81 ASN A O 1
ATOM 636 N N . PHE A 1 82 ? 15.592 -4.443 -7.438 1.00 93.81 82 PHE A N 1
ATOM 637 C CA . PHE A 1 82 ? 14.989 -4.849 -8.709 1.00 93.81 82 PHE A CA 1
ATOM 638 C C . PHE A 1 82 ? 16.003 -4.969 -9.856 1.00 93.81 82 PHE A C 1
ATOM 640 O O . PHE A 1 82 ? 15.605 -5.216 -10.990 1.00 93.81 82 PHE A O 1
ATOM 647 N N . SER A 1 83 ? 17.308 -4.848 -9.585 1.00 94.56 83 SER A N 1
ATOM 648 C CA . SER A 1 83 ? 18.347 -4.826 -10.630 1.00 94.56 83 SER A CA 1
ATOM 649 C C . SER A 1 83 ? 18.308 -6.056 -11.543 1.00 94.56 83 SER A C 1
ATOM 651 O O . SER A 1 83 ? 18.444 -5.921 -12.755 1.00 94.56 83 SER A O 1
ATOM 653 N N . ASP A 1 84 ? 18.072 -7.248 -10.987 1.00 96.88 84 ASP A N 1
ATOM 654 C CA . ASP A 1 84 ? 17.971 -8.480 -11.782 1.00 96.88 84 ASP A CA 1
ATOM 655 C C . ASP A 1 84 ? 16.699 -8.505 -12.643 1.00 96.88 84 ASP A C 1
ATOM 657 O O . ASP A 1 84 ? 16.715 -8.996 -13.773 1.00 96.88 84 ASP A O 1
ATOM 661 N N . ILE A 1 85 ? 15.601 -7.938 -12.132 1.00 96.81 85 ILE A N 1
ATOM 662 C CA . ILE A 1 85 ? 14.335 -7.814 -12.863 1.00 96.81 85 ILE A CA 1
ATOM 663 C C . ILE A 1 85 ? 14.502 -6.824 -14.018 1.00 96.81 85 ILE A C 1
ATOM 665 O O . ILE A 1 85 ? 14.107 -7.145 -15.137 1.00 96.81 85 ILE A O 1
ATOM 669 N N . HIS A 1 86 ? 15.147 -5.678 -13.779 1.00 96.88 86 HIS A N 1
ATOM 670 C CA . HIS A 1 86 ? 15.494 -4.703 -14.821 1.00 96.88 86 HIS A CA 1
ATOM 671 C C . HIS A 1 86 ? 16.366 -5.350 -15.889 1.00 96.88 86 HIS A C 1
ATOM 673 O O . HIS A 1 86 ? 16.016 -5.340 -17.063 1.00 96.88 86 HIS A O 1
ATOM 679 N N . ALA A 1 87 ? 17.463 -5.996 -15.484 1.00 97.88 87 ALA A N 1
ATOM 680 C CA . ALA A 1 87 ? 18.384 -6.646 -16.410 1.00 97.88 87 ALA A CA 1
ATOM 681 C C . ALA A 1 87 ? 17.689 -7.700 -17.285 1.00 97.88 87 ALA A C 1
ATOM 683 O O . ALA A 1 87 ? 18.013 -7.838 -18.466 1.00 97.88 87 ALA A O 1
ATOM 684 N N . TYR A 1 88 ? 16.730 -8.439 -16.723 1.00 98.12 88 TYR A N 1
ATOM 685 C CA . TYR A 1 88 ? 15.956 -9.428 -17.463 1.00 98.12 88 TYR A CA 1
ATOM 686 C C . TYR A 1 88 ? 14.937 -8.781 -18.411 1.00 98.12 88 TYR A C 1
ATOM 688 O O . TYR A 1 88 ? 14.972 -9.057 -19.615 1.00 98.12 88 TYR A O 1
ATOM 696 N N . LEU A 1 89 ? 14.049 -7.928 -17.889 1.00 98.00 89 LEU A N 1
ATOM 697 C CA . LEU A 1 89 ? 12.932 -7.345 -18.641 1.00 98.00 89 LEU A CA 1
ATOM 698 C C . LEU A 1 89 ? 13.389 -6.346 -19.706 1.00 98.00 89 LEU A C 1
ATOM 700 O O . LEU A 1 89 ? 12.756 -6.269 -20.757 1.00 98.00 89 LEU A O 1
ATOM 704 N N . ASP A 1 90 ? 14.513 -5.660 -19.490 1.00 97.81 90 ASP A N 1
ATOM 705 C CA . ASP A 1 90 ? 15.098 -4.751 -20.478 1.00 97.81 90 ASP A CA 1
ATOM 706 C C . ASP A 1 90 ? 16.068 -5.428 -21.448 1.00 97.81 90 ASP A C 1
ATOM 708 O O . ASP A 1 90 ? 16.559 -4.792 -22.385 1.00 97.81 90 ASP A O 1
ATOM 712 N N . SER A 1 91 ? 16.336 -6.728 -21.287 1.00 98.00 91 SER A N 1
ATOM 713 C CA . SER A 1 91 ? 17.194 -7.429 -22.239 1.00 98.00 91 SER A CA 1
ATOM 714 C C . SER A 1 91 ? 16.559 -7.442 -23.642 1.00 98.00 91 SER A C 1
ATOM 716 O O . SER A 1 91 ? 15.366 -7.738 -23.776 1.00 98.00 91 SER A O 1
ATOM 718 N N . PRO A 1 92 ? 17.336 -7.202 -24.720 1.00 97.38 92 PRO A N 1
ATOM 719 C CA . PRO A 1 92 ? 16.796 -7.166 -26.082 1.00 97.38 92 PRO A CA 1
ATOM 720 C C . PRO A 1 92 ? 16.037 -8.438 -26.457 1.00 97.38 92 PRO A C 1
ATOM 722 O O . PRO A 1 92 ? 14.975 -8.377 -27.065 1.00 97.38 92 PRO A O 1
ATOM 725 N N . ARG A 1 93 ? 16.552 -9.594 -26.021 1.00 97.94 93 ARG A N 1
ATOM 726 C CA . ARG A 1 93 ? 15.931 -10.897 -26.263 1.00 97.94 93 ARG A CA 1
ATOM 727 C C . ARG A 1 93 ? 14.545 -11.004 -25.625 1.00 97.94 93 ARG A C 1
ATOM 729 O O . ARG A 1 93 ? 13.630 -11.498 -26.274 1.00 97.94 93 ARG A O 1
ATOM 736 N N . VAL A 1 94 ? 14.388 -10.594 -24.362 1.00 98.38 94 VAL A N 1
ATOM 737 C CA . VAL A 1 94 ? 13.089 -10.670 -23.669 1.00 98.38 94 VAL A CA 1
ATOM 738 C C . VAL A 1 94 ? 12.104 -9.684 -24.289 1.00 98.38 94 VAL A C 1
ATOM 740 O O . VAL A 1 94 ? 10.968 -10.063 -24.561 1.00 98.38 94 VAL A O 1
ATOM 743 N N . ARG A 1 95 ? 12.549 -8.461 -24.596 1.00 98.38 95 ARG A N 1
ATOM 744 C CA . ARG A 1 95 ? 11.711 -7.443 -25.246 1.00 98.38 95 ARG A CA 1
ATOM 745 C C . ARG A 1 95 ? 11.240 -7.866 -26.637 1.00 98.38 95 ARG A C 1
ATOM 747 O O . ARG A 1 95 ? 10.058 -7.727 -26.930 1.00 98.38 95 ARG A O 1
ATOM 754 N N . GLU A 1 96 ? 12.120 -8.445 -27.456 1.00 97.88 96 GLU A N 1
ATOM 755 C CA . GLU A 1 96 ? 11.764 -9.000 -28.771 1.00 97.88 96 GLU A CA 1
ATOM 756 C C . GLU A 1 96 ? 10.758 -10.148 -28.634 1.00 97.88 96 GLU A C 1
ATOM 758 O O . GLU A 1 96 ? 9.735 -10.164 -29.313 1.00 97.88 96 GLU A O 1
ATOM 763 N N . MET A 1 97 ? 11.005 -11.086 -27.714 1.00 98.19 97 MET A N 1
ATOM 764 C CA . MET A 1 97 ? 10.104 -12.217 -27.478 1.00 98.19 97 MET A CA 1
ATOM 765 C C . MET A 1 97 ? 8.707 -11.789 -27.013 1.00 98.19 97 MET A C 1
ATOM 767 O O . MET A 1 97 ? 7.725 -12.438 -27.370 1.00 98.19 97 MET A O 1
ATOM 771 N N . LEU A 1 98 ? 8.620 -10.732 -26.204 1.00 98.12 98 LEU A N 1
ATOM 772 C CA . LEU A 1 98 ? 7.361 -10.174 -25.706 1.00 98.12 98 LEU A CA 1
ATOM 773 C C . LEU A 1 98 ? 6.734 -9.152 -26.668 1.00 98.12 98 LEU A C 1
ATOM 775 O O . LEU A 1 98 ? 5.673 -8.617 -26.354 1.00 98.12 98 LEU A O 1
ATOM 779 N N . LEU A 1 99 ? 7.358 -8.901 -27.827 1.00 98.00 99 LEU A N 1
ATOM 780 C CA . LEU A 1 99 ? 6.923 -7.915 -28.822 1.00 98.00 99 LEU A CA 1
ATOM 781 C C . LEU A 1 99 ? 6.753 -6.507 -28.225 1.00 98.00 99 LEU A C 1
ATOM 783 O O . LEU A 1 99 ? 5.823 -5.780 -28.575 1.00 98.00 99 LEU A O 1
ATOM 787 N N . VAL A 1 100 ? 7.644 -6.126 -27.307 1.00 97.88 100 VAL A N 1
ATOM 788 C CA . VAL A 1 100 ? 7.657 -4.781 -26.722 1.00 97.88 100 VAL A CA 1
ATOM 789 C C . VAL A 1 100 ? 8.115 -3.794 -27.787 1.00 97.88 100 VAL A C 1
ATOM 791 O O . VAL A 1 100 ? 9.176 -3.976 -28.386 1.00 97.88 100 VAL A O 1
ATOM 794 N N . ASP A 1 101 ? 7.330 -2.740 -27.997 1.00 96.81 101 ASP A N 1
ATOM 795 C CA . ASP A 1 101 ? 7.671 -1.663 -28.924 1.00 96.81 101 ASP A CA 1
ATOM 796 C C . ASP A 1 101 ? 9.054 -1.073 -28.581 1.00 96.81 101 ASP A C 1
ATOM 798 O O . ASP A 1 101 ? 9.372 -0.789 -27.418 1.00 96.81 101 ASP A O 1
ATOM 802 N N . SER A 1 102 ? 9.903 -0.931 -29.600 1.00 93.62 102 SER A N 1
ATOM 803 C CA . SER A 1 102 ? 11.257 -0.397 -29.460 1.00 93.62 102 SER A CA 1
ATOM 804 C C . SER A 1 102 ? 11.279 1.077 -29.064 1.00 93.62 102 SER A C 1
ATOM 806 O O . SER A 1 102 ? 12.288 1.528 -28.528 1.00 93.62 102 SER A O 1
ATOM 808 N N . GLU A 1 103 ? 10.186 1.808 -29.291 1.00 95.88 103 GLU A N 1
ATOM 809 C CA . GLU A 1 103 ? 10.050 3.216 -28.903 1.00 95.88 103 GLU A CA 1
ATOM 810 C C . GLU A 1 103 ? 9.753 3.392 -27.403 1.00 95.88 103 GLU A C 1
ATOM 812 O O . GLU A 1 103 ? 9.887 4.491 -26.863 1.00 95.88 103 GLU A O 1
ATOM 817 N N . LEU A 1 104 ? 9.356 2.322 -26.702 1.00 95.19 104 LEU A N 1
ATOM 818 C CA . LEU A 1 104 ? 9.109 2.373 -25.263 1.00 95.19 104 LEU A CA 1
ATOM 819 C C . LEU A 1 104 ? 10.423 2.351 -24.480 1.00 95.19 104 LEU A C 1
ATOM 821 O O . LEU A 1 104 ? 11.333 1.575 -24.774 1.00 95.19 104 LEU A O 1
ATOM 825 N N . GLY A 1 105 ? 10.481 3.164 -23.425 1.00 95.19 105 GLY A N 1
ATOM 826 C CA . GLY A 1 105 ? 11.623 3.252 -22.517 1.00 95.19 105 GLY A CA 1
ATOM 827 C C . GLY A 1 105 ? 11.922 1.965 -21.723 1.00 95.19 105 GLY A C 1
ATOM 828 O O . GLY A 1 105 ? 11.345 0.900 -21.988 1.00 95.19 105 GLY A O 1
ATOM 829 N N . PRO A 1 106 ? 12.845 2.053 -20.746 1.00 95.38 106 PRO A N 1
ATOM 830 C CA . PRO A 1 106 ? 13.139 0.938 -19.853 1.00 95.38 106 PRO A CA 1
ATOM 831 C C . PRO A 1 106 ? 11.902 0.550 -19.041 1.00 95.38 106 PRO A C 1
ATOM 833 O O . PRO A 1 106 ? 11.009 1.371 -18.804 1.00 95.38 106 PRO A O 1
ATOM 836 N N . TRP A 1 107 ? 11.854 -0.705 -18.617 1.00 96.56 107 TRP A N 1
ATOM 837 C CA . TRP A 1 107 ? 10.828 -1.188 -17.712 1.00 96.56 107 TRP A CA 1
ATOM 838 C C . TRP A 1 107 ? 10.930 -0.478 -16.356 1.00 96.56 107 TRP A C 1
ATOM 840 O O . TRP A 1 107 ? 12.019 -0.211 -15.852 1.00 96.56 107 TRP A O 1
ATOM 850 N N . LEU A 1 108 ? 9.777 -0.171 -15.763 1.00 94.75 108 LEU A N 1
ATOM 851 C CA . LEU A 1 108 ? 9.665 0.492 -14.466 1.00 94.75 108 LEU A CA 1
ATOM 852 C C . LEU A 1 108 ? 8.700 -0.301 -13.581 1.00 94.75 108 LEU A C 1
ATOM 854 O O . LEU A 1 108 ? 7.652 -0.745 -14.051 1.00 94.75 108 LEU A O 1
ATOM 858 N N . GLU A 1 109 ? 9.010 -0.416 -12.291 1.00 94.12 109 GLU A N 1
ATOM 859 C CA . GLU A 1 109 ? 8.144 -1.055 -11.291 1.00 94.12 109 GLU A CA 1
ATOM 860 C C . GLU A 1 109 ? 6.858 -0.261 -11.067 1.00 94.12 109 GLU A C 1
ATOM 862 O O . GLU A 1 109 ? 5.803 -0.833 -10.805 1.00 94.12 109 GLU A O 1
ATOM 867 N N . ILE A 1 110 ? 6.972 1.071 -11.106 1.00 93.88 110 ILE A N 1
ATOM 868 C CA . ILE A 1 110 ? 5.901 2.011 -10.782 1.00 93.88 110 ILE A CA 1
ATOM 869 C C . ILE A 1 110 ? 5.906 3.133 -11.814 1.00 93.88 110 ILE A C 1
ATOM 871 O O . ILE A 1 110 ? 6.895 3.852 -11.972 1.00 93.88 110 ILE A O 1
ATOM 875 N N . ASN A 1 111 ? 4.763 3.333 -12.467 1.00 95.25 111 ASN A N 1
ATOM 876 C CA . ASN A 1 111 ? 4.508 4.538 -13.240 1.00 95.25 111 ASN A CA 1
ATOM 877 C C . ASN A 1 111 ? 4.027 5.648 -12.289 1.00 95.25 111 ASN A C 1
ATOM 879 O O . ASN A 1 111 ? 2.965 5.530 -11.674 1.00 95.25 111 ASN A O 1
ATOM 883 N N . LYS A 1 112 ? 4.826 6.711 -12.152 1.00 94.00 112 LYS A N 1
ATOM 884 C CA . LYS A 1 112 ? 4.529 7.821 -11.237 1.00 94.00 112 LYS A CA 1
ATOM 885 C C . LYS A 1 112 ? 3.297 8.614 -11.652 1.00 94.00 112 LYS A C 1
ATOM 887 O O . LYS A 1 112 ? 2.529 8.980 -10.777 1.00 94.00 112 LYS A O 1
ATOM 892 N N . ASP A 1 113 ? 3.077 8.806 -12.948 1.00 96.38 113 ASP A N 1
ATOM 893 C CA . ASP A 1 113 ? 1.934 9.573 -13.449 1.00 96.38 113 ASP A CA 1
ATOM 894 C C . ASP A 1 113 ? 0.621 8.858 -13.117 1.00 96.38 113 ASP A C 1
ATOM 896 O O . ASP A 1 113 ? -0.338 9.476 -12.656 1.00 96.38 113 ASP A O 1
ATOM 900 N N . VAL A 1 114 ? 0.592 7.529 -13.276 1.00 96.44 114 VAL A N 1
ATOM 901 C CA . VAL A 1 114 ? -0.555 6.706 -12.866 1.00 96.44 114 VAL A CA 1
ATOM 902 C C . VAL A 1 114 ? -0.753 6.798 -11.355 1.00 96.44 114 VAL A C 1
ATOM 904 O O . VAL A 1 114 ? -1.858 7.081 -10.907 1.00 96.44 114 VAL A O 1
ATOM 907 N N . PHE A 1 115 ? 0.310 6.620 -10.566 1.00 92.88 115 PHE A N 1
ATOM 908 C CA . PHE A 1 115 ? 0.231 6.737 -9.107 1.00 92.88 115 PHE A CA 1
ATOM 909 C C . PHE A 1 115 ? -0.309 8.106 -8.659 1.00 92.88 115 PHE A C 1
ATOM 911 O O . PHE A 1 115 ? -1.203 8.170 -7.820 1.00 92.88 115 PHE A O 1
ATOM 918 N N . GLU A 1 116 ? 0.209 9.197 -9.223 1.00 92.31 116 GLU A N 1
ATOM 919 C CA . GLU A 1 116 ? -0.218 10.562 -8.902 1.00 92.31 116 GLU A CA 1
ATOM 920 C C . GLU A 1 116 ? -1.662 10.822 -9.336 1.00 92.31 116 GLU A C 1
ATOM 922 O O . GLU A 1 116 ? -2.402 11.487 -8.611 1.00 92.31 116 GLU A O 1
ATOM 927 N N . THR A 1 117 ? -2.097 10.249 -10.460 1.00 94.75 117 THR A N 1
ATOM 928 C CA . THR A 1 117 ? -3.491 10.347 -10.914 1.00 94.75 117 THR A CA 1
ATOM 929 C C . THR A 1 117 ? -4.438 9.737 -9.880 1.00 94.75 117 THR A C 1
ATOM 931 O O . THR A 1 117 ? -5.309 10.445 -9.393 1.00 94.75 117 THR A O 1
ATOM 934 N N . PHE A 1 118 ? -4.187 8.497 -9.445 1.00 93.88 118 PHE A N 1
ATOM 935 C CA . PHE A 1 118 ? -4.986 7.822 -8.408 1.00 93.88 118 PHE A CA 1
ATOM 936 C C . PHE A 1 118 ? -4.958 8.538 -7.045 1.00 93.88 118 PHE A C 1
ATOM 938 O O . PHE A 1 118 ? -5.876 8.442 -6.237 1.00 93.88 118 PHE A O 1
ATOM 945 N N . VAL A 1 119 ? -3.872 9.242 -6.720 1.00 89.56 119 VAL A N 1
ATOM 946 C CA . VAL A 1 119 ? -3.826 10.045 -5.488 1.00 89.56 119 VAL A CA 1
ATOM 947 C C . VAL A 1 119 ? -4.683 11.304 -5.623 1.00 89.56 119 VAL A C 1
ATOM 949 O O . VAL A 1 119 ? -5.363 11.692 -4.676 1.00 89.56 119 VAL A O 1
ATOM 952 N N . THR A 1 120 ? -4.627 11.963 -6.778 1.00 89.81 120 THR A N 1
ATOM 953 C CA . THR A 1 120 ? -5.259 13.273 -6.997 1.00 89.81 120 THR A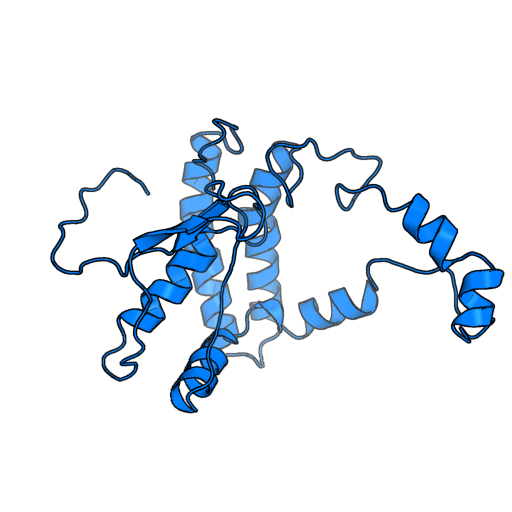 CA 1
ATOM 954 C C . THR A 1 120 ? -6.729 13.190 -7.400 1.00 89.81 120 THR A C 1
ATOM 956 O O . THR A 1 120 ? -7.455 14.160 -7.185 1.00 89.81 120 THR A O 1
ATOM 959 N N . ASP A 1 121 ? -7.187 12.053 -7.921 1.00 92.94 121 ASP A N 1
ATOM 960 C CA . ASP A 1 121 ? -8.605 11.775 -8.177 1.00 92.94 121 ASP A CA 1
ATOM 961 C C . ASP A 1 121 ? -9.368 11.283 -6.931 1.00 92.94 121 ASP A C 1
ATOM 963 O O . ASP A 1 121 ? -10.587 11.131 -6.973 1.00 92.94 121 ASP A O 1
ATOM 967 N N . GLY A 1 122 ? -8.665 11.103 -5.808 1.00 91.12 122 GLY A N 1
ATOM 968 C CA . GLY A 1 122 ? -9.241 10.741 -4.517 1.00 91.12 122 GLY A CA 1
ATOM 969 C C . GLY A 1 122 ? -9.483 9.244 -4.314 1.00 91.12 122 GLY A C 1
ATOM 970 O O . GLY A 1 122 ? -9.964 8.868 -3.242 1.00 91.12 122 GLY A O 1
ATOM 971 N N . ASP A 1 123 ? -9.112 8.396 -5.279 1.00 94.50 123 ASP A N 1
ATOM 972 C CA . ASP A 1 123 ? -9.380 6.952 -5.280 1.00 94.50 123 ASP A CA 1
ATOM 973 C C . ASP A 1 123 ? -8.949 6.255 -3.980 1.00 94.50 123 ASP A C 1
ATOM 975 O O . ASP A 1 123 ? -9.695 5.455 -3.418 1.00 94.50 123 ASP A O 1
ATOM 979 N N . TRP A 1 124 ? -7.798 6.647 -3.427 1.00 92.62 124 TRP A N 1
ATOM 980 C CA . TRP A 1 124 ? -7.209 6.053 -2.217 1.00 92.62 124 TRP A CA 1
ATOM 981 C C . TRP A 1 124 ? -8.113 6.050 -0.983 1.00 92.62 124 TRP A C 1
ATOM 983 O O . TRP A 1 124 ? -7.923 5.228 -0.087 1.00 92.62 124 TRP A O 1
ATOM 993 N N . SER A 1 125 ? -9.039 7.002 -0.890 1.00 93.44 125 SER A N 1
ATOM 994 C CA . SER A 1 125 ? -9.901 7.170 0.283 1.00 93.44 125 SER A CA 1
ATOM 995 C C . SER A 1 125 ? -11.295 6.567 0.092 1.00 93.44 125 SER A C 1
ATOM 997 O O . SER A 1 125 ? -12.095 6.606 1.023 1.00 93.44 125 SER A O 1
ATOM 999 N N . MET A 1 126 ? -11.609 6.004 -1.077 1.00 92.75 126 MET A N 1
ATOM 1000 C CA . MET A 1 126 ? -12.943 5.483 -1.388 1.00 92.75 126 MET A CA 1
ATOM 1001 C C . MET A 1 126 ? -13.262 4.169 -0.656 1.00 92.75 126 MET A C 1
ATOM 1003 O O . MET A 1 126 ? -12.389 3.344 -0.391 1.00 92.75 126 MET A O 1
ATOM 1007 N N . SER A 1 127 ? -14.546 3.956 -0.349 1.00 91.56 127 SER A N 1
ATOM 1008 C CA . SER A 1 127 ? -15.057 2.765 0.353 1.00 91.56 127 SER A CA 1
ATOM 1009 C C . SER A 1 127 ? -15.288 1.581 -0.593 1.00 91.56 127 SER A C 1
ATOM 1011 O O . SER A 1 127 ? -16.424 1.187 -0.872 1.00 91.56 127 SER A O 1
ATOM 1013 N N . TYR A 1 128 ? -14.205 1.018 -1.126 1.00 92.94 128 TYR A N 1
ATOM 1014 C CA . TYR A 1 128 ? -14.268 -0.140 -2.028 1.00 92.94 128 TYR A CA 1
ATOM 1015 C C . TYR A 1 128 ? -14.537 -1.470 -1.332 1.00 92.94 128 TYR A C 1
ATOM 1017 O O . TYR A 1 128 ? -14.904 -2.450 -1.981 1.00 92.94 128 TYR A O 1
ATOM 1025 N N . ASP A 1 129 ? -14.397 -1.501 -0.015 1.00 88.50 129 ASP A N 1
ATOM 1026 C CA . ASP A 1 129 ? -14.723 -2.647 0.815 1.00 88.50 129 ASP A CA 1
ATOM 1027 C C . ASP A 1 129 ? -16.201 -3.056 0.683 1.00 88.50 129 ASP A C 1
ATOM 1029 O O . ASP A 1 129 ? -16.504 -4.247 0.711 1.00 88.50 129 ASP A O 1
ATOM 1033 N N . THR A 1 130 ? -17.100 -2.104 0.410 1.00 87.69 130 THR A N 1
ATOM 1034 C CA . THR A 1 130 ? -18.538 -2.367 0.218 1.00 87.69 130 THR A CA 1
ATOM 1035 C C . THR A 1 130 ? -18.831 -3.348 -0.922 1.00 87.69 130 THR A C 1
ATOM 1037 O O . THR A 1 130 ? -19.747 -4.161 -0.812 1.00 87.69 130 THR A O 1
ATOM 1040 N N . TYR A 1 131 ? -18.006 -3.375 -1.975 1.00 91.44 131 TYR A N 1
ATOM 1041 C CA . TYR A 1 131 ? -18.161 -4.335 -3.072 1.00 91.44 131 TYR A CA 1
ATOM 1042 C C . TYR A 1 131 ? -17.902 -5.781 -2.643 1.00 91.44 131 TYR A C 1
ATOM 1044 O O . TYR A 1 131 ? -18.397 -6.711 -3.277 1.00 91.44 131 TYR A O 1
ATOM 1052 N N . ILE A 1 132 ? -17.150 -6.007 -1.561 1.00 90.12 132 ILE A N 1
ATOM 1053 C CA . ILE A 1 132 ? -16.956 -7.355 -1.016 1.00 90.12 132 ILE A CA 1
ATOM 1054 C C . ILE A 1 132 ? -18.285 -7.914 -0.502 1.00 90.12 132 ILE A C 1
ATOM 1056 O O . ILE A 1 132 ? -18.552 -9.097 -0.712 1.00 90.12 132 ILE A O 1
ATOM 1060 N N . ALA A 1 133 ? -19.136 -7.082 0.104 1.00 84.69 133 ALA A N 1
ATOM 1061 C CA . ALA A 1 133 ? -20.463 -7.501 0.547 1.00 84.69 133 ALA A CA 1
ATOM 1062 C C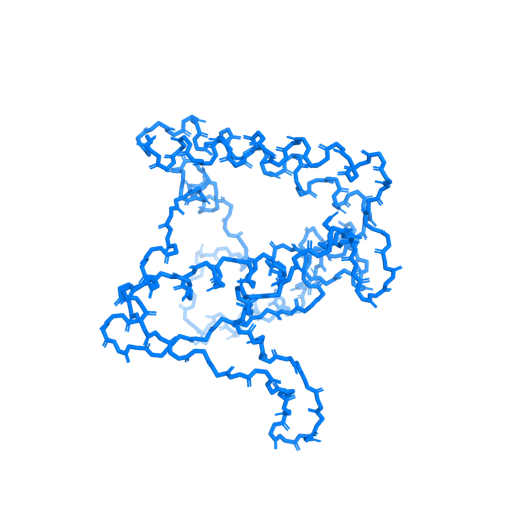 . ALA A 1 133 ? -21.330 -7.964 -0.635 1.00 84.69 133 ALA A C 1
ATOM 1064 O O . ALA A 1 133 ? -21.950 -9.024 -0.562 1.00 84.69 133 ALA A O 1
ATOM 1065 N N . ASP A 1 134 ? -21.310 -7.235 -1.755 1.00 88.38 134 ASP A N 1
ATOM 1066 C CA . ASP A 1 134 ? -22.036 -7.619 -2.973 1.00 88.38 134 ASP A CA 1
ATOM 1067 C C . ASP A 1 134 ? -21.559 -8.974 -3.517 1.00 88.38 134 ASP A C 1
ATOM 1069 O O . ASP A 1 134 ? -22.370 -9.860 -3.793 1.00 88.38 134 ASP A O 1
ATOM 1073 N N . LEU A 1 135 ? -20.238 -9.186 -3.593 1.00 90.19 135 LEU A N 1
ATOM 1074 C CA . LEU A 1 135 ? -19.668 -10.462 -4.042 1.00 90.19 135 LEU A CA 1
ATOM 1075 C C . LEU A 1 135 ? -20.104 -11.630 -3.145 1.00 90.19 135 LEU A C 1
ATOM 1077 O O . LEU A 1 135 ? -20.418 -12.718 -3.637 1.00 90.19 135 LEU A O 1
ATOM 1081 N N . LEU A 1 136 ? -20.115 -11.419 -1.828 1.00 87.81 136 LEU A N 1
ATOM 1082 C CA . LEU A 1 136 ? -20.529 -12.436 -0.866 1.00 87.81 136 LEU A CA 1
ATOM 1083 C C . LEU A 1 136 ? -22.034 -12.737 -0.966 1.00 87.81 136 LEU A C 1
ATOM 1085 O O . LEU A 1 136 ? -22.416 -13.912 -0.931 1.00 87.81 136 LEU A O 1
ATOM 1089 N N . ASN A 1 137 ? -22.874 -11.715 -1.161 1.00 85.25 137 ASN A N 1
ATOM 1090 C CA . ASN A 1 137 ? -24.317 -11.856 -1.388 1.00 85.25 137 ASN A CA 1
ATOM 1091 C C . ASN A 1 137 ? -24.634 -12.659 -2.660 1.00 85.25 137 ASN A C 1
ATOM 1093 O O . ASN A 1 137 ? -25.586 -13.443 -2.675 1.00 85.25 137 ASN A O 1
ATOM 1097 N N . ASP A 1 138 ? -23.785 -12.550 -3.683 1.00 91.50 138 ASP A N 1
ATOM 1098 C CA . ASP A 1 138 ? -23.861 -13.344 -4.916 1.00 91.50 138 ASP A CA 1
ATOM 1099 C C . ASP A 1 138 ? -23.300 -14.776 -4.766 1.00 91.50 138 ASP A C 1
ATOM 1101 O O . ASP A 1 138 ? -23.257 -15.555 -5.724 1.00 91.50 138 ASP A O 1
ATOM 1105 N N . GLY A 1 139 ? -22.879 -15.166 -3.559 1.00 87.00 139 GLY A N 1
ATOM 1106 C CA . GLY A 1 139 ? -22.382 -16.507 -3.253 1.00 87.00 139 GLY A CA 1
ATOM 1107 C C . GLY A 1 139 ? -20.942 -16.763 -3.706 1.00 87.00 139 GLY A C 1
ATOM 1108 O O . GLY A 1 139 ? -20.514 -17.923 -3.768 1.00 87.00 139 GLY A O 1
ATOM 1109 N N . LEU A 1 140 ? -20.175 -15.714 -4.021 1.00 90.56 140 LEU A N 1
ATOM 1110 C CA . LEU A 1 140 ? -18.754 -15.844 -4.329 1.00 90.56 140 LEU A CA 1
ATOM 1111 C C . LEU A 1 140 ? -17.951 -16.062 -3.047 1.00 90.56 140 LEU A C 1
ATOM 1113 O O . LEU A 1 140 ? -18.189 -15.455 -2.007 1.00 90.56 140 LEU A O 1
ATOM 1117 N N . ARG A 1 141 ? -16.949 -16.940 -3.127 1.00 87.25 141 ARG A N 1
ATOM 1118 C CA . ARG A 1 141 ? -16.020 -17.169 -2.016 1.00 87.25 141 ARG A CA 1
ATOM 1119 C C . ARG A 1 141 ? -14.874 -16.172 -2.098 1.00 87.25 141 ARG A C 1
ATOM 1121 O O . ARG A 1 141 ? -14.166 -16.147 -3.103 1.00 87.25 141 ARG A O 1
ATOM 1128 N N . VAL A 1 142 ? -14.660 -15.428 -1.018 1.00 86.38 142 VAL A N 1
ATOM 1129 C CA . VAL A 1 142 ? -13.580 -14.443 -0.885 1.00 86.38 142 VAL A CA 1
ATOM 1130 C C . VAL A 1 142 ? -12.547 -14.951 0.122 1.00 86.38 142 VAL A C 1
ATOM 1132 O O . VAL A 1 142 ? -12.905 -15.473 1.176 1.00 86.38 142 VAL A O 1
ATOM 1135 N N . LEU A 1 143 ? -11.261 -14.815 -0.211 1.00 88.69 143 LEU A N 1
ATOM 1136 C CA . LEU A 1 143 ? -10.142 -15.080 0.694 1.00 88.69 143 LEU A CA 1
ATOM 1137 C C . LEU A 1 143 ? -9.349 -1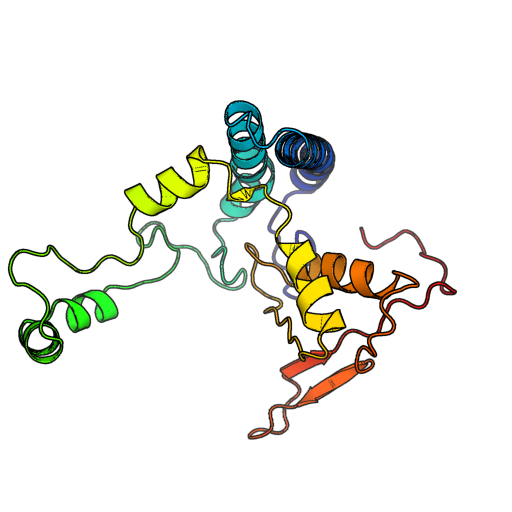3.788 0.885 1.00 88.69 143 LEU A C 1
ATOM 1139 O O . LEU A 1 143 ? -8.714 -13.316 -0.055 1.00 88.69 143 LEU A O 1
ATOM 1143 N N . ILE A 1 144 ? -9.347 -13.271 2.111 1.00 90.56 144 ILE A N 1
ATOM 1144 C CA . ILE A 1 144 ? -8.452 -12.194 2.534 1.00 90.56 144 ILE A CA 1
ATOM 1145 C C . ILE A 1 144 ? -7.294 -12.838 3.292 1.00 90.56 144 ILE A C 1
ATOM 1147 O O . ILE A 1 144 ? -7.508 -13.550 4.271 1.00 90.56 144 ILE A O 1
ATOM 1151 N N . TYR A 1 145 ? -6.069 -12.636 2.814 1.00 91.19 145 TYR A N 1
ATOM 1152 C CA . TYR A 1 145 ? -4.860 -13.162 3.443 1.00 91.19 145 TYR A CA 1
ATOM 1153 C C . TYR A 1 145 ? -3.847 -12.034 3.620 1.00 91.19 145 TYR A C 1
ATOM 1155 O O . TYR A 1 145 ? -3.690 -11.188 2.742 1.00 91.19 145 TYR A O 1
ATOM 1163 N N . ALA A 1 146 ? -3.149 -12.031 4.751 1.00 93.69 146 ALA A N 1
ATOM 1164 C CA . ALA A 1 146 ? -2.156 -11.016 5.072 1.00 93.69 146 ALA A CA 1
ATOM 1165 C C . ALA A 1 146 ? -0.953 -11.651 5.774 1.00 93.69 146 ALA A C 1
ATOM 1167 O O . ALA A 1 146 ? -1.104 -12.542 6.611 1.00 93.69 146 ALA A O 1
ATOM 1168 N N . GLY A 1 147 ? 0.249 -11.196 5.420 1.00 93.81 147 GLY A N 1
ATOM 1169 C CA . GLY A 1 147 ? 1.472 -11.568 6.125 1.00 93.81 147 GLY A CA 1
ATOM 1170 C C . GLY A 1 147 ? 1.575 -10.821 7.454 1.00 93.81 147 GLY A C 1
ATOM 1171 O O . GLY A 1 147 ? 1.306 -9.624 7.526 1.00 93.81 147 GLY A O 1
ATOM 1172 N N . ASP A 1 148 ? 2.014 -11.504 8.506 1.00 93.88 148 ASP A N 1
ATOM 1173 C CA . ASP A 1 148 ? 2.112 -10.929 9.853 1.00 93.88 148 ASP A CA 1
ATOM 1174 C C . ASP A 1 148 ? 3.266 -9.915 10.030 1.00 93.88 148 ASP A C 1
ATOM 1176 O O . ASP A 1 148 ? 3.342 -9.233 11.052 1.00 93.88 148 ASP A O 1
ATOM 1180 N N . ALA A 1 149 ? 4.155 -9.805 9.036 1.00 96.00 149 ALA A N 1
ATOM 1181 C CA . ALA A 1 149 ? 5.313 -8.910 9.018 1.00 96.00 149 ALA A CA 1
ATOM 1182 C C . ALA A 1 149 ? 5.157 -7.687 8.095 1.00 96.00 149 ALA A C 1
ATOM 1184 O O . ALA A 1 149 ? 6.066 -6.857 8.054 1.00 96.00 149 ALA A O 1
ATOM 1185 N N . ASP A 1 150 ? 4.051 -7.562 7.354 1.00 95.81 150 ASP A N 1
ATOM 1186 C CA . ASP A 1 150 ? 3.805 -6.396 6.497 1.00 95.81 150 ASP A CA 1
ATOM 1187 C C . ASP A 1 150 ? 3.284 -5.218 7.330 1.00 95.81 150 ASP A C 1
ATOM 1189 O O . ASP A 1 150 ? 2.386 -5.372 8.162 1.00 95.81 150 ASP A O 1
ATOM 1193 N N . LEU A 1 151 ? 3.855 -4.035 7.116 1.00 94.19 151 LEU A N 1
ATOM 1194 C CA . LEU A 1 151 ? 3.409 -2.807 7.759 1.00 94.19 151 LEU A CA 1
ATOM 1195 C C . LEU A 1 151 ? 2.364 -2.075 6.908 1.00 94.19 151 LEU A C 1
ATOM 1197 O O . LEU A 1 151 ? 1.396 -1.558 7.472 1.00 94.19 151 LEU A O 1
ATOM 1201 N N . MET A 1 152 ? 2.549 -2.029 5.583 1.00 94.44 152 MET A N 1
ATOM 1202 C CA . MET A 1 152 ? 1.721 -1.215 4.685 1.00 94.44 152 MET A CA 1
ATOM 1203 C C . MET A 1 152 ? 0.288 -1.736 4.604 1.00 94.44 152 MET A C 1
ATOM 1205 O O . MET A 1 152 ? -0.648 -0.962 4.793 1.00 94.44 152 MET A O 1
ATOM 1209 N N . CYS A 1 153 ? 0.117 -3.043 4.403 1.00 95.38 153 CYS A N 1
ATOM 1210 C CA . CYS A 1 153 ? -1.180 -3.719 4.358 1.00 95.38 153 CYS A CA 1
ATOM 1211 C C . CYS A 1 153 ? -1.269 -4.755 5.485 1.00 95.38 153 CYS A C 1
ATOM 1213 O O . CYS A 1 153 ? -1.521 -5.941 5.274 1.00 95.38 153 CYS A O 1
ATOM 1215 N N . ASN A 1 154 ? -1.025 -4.296 6.711 1.00 94.19 154 ASN A N 1
ATOM 1216 C CA . ASN A 1 154 ? -0.845 -5.171 7.862 1.00 94.19 154 ASN A CA 1
ATOM 1217 C C . ASN A 1 154 ? -2.048 -6.082 8.173 1.00 94.19 154 ASN A C 1
ATOM 1219 O O . ASN A 1 154 ? -3.210 -5.741 7.933 1.00 94.19 154 ASN A O 1
ATOM 1223 N N . TRP A 1 155 ? -1.755 -7.242 8.767 1.00 93.06 155 TRP A N 1
ATOM 1224 C CA . TRP A 1 155 ? -2.764 -8.254 9.092 1.00 93.06 155 TRP A CA 1
ATOM 1225 C C . TRP A 1 155 ? -3.796 -7.787 10.127 1.00 93.06 155 TRP A C 1
ATOM 1227 O O . TRP A 1 155 ? -4.951 -8.177 10.027 1.00 93.06 155 TRP A O 1
ATOM 1237 N N . ILE A 1 156 ? -3.418 -6.914 11.071 1.00 92.19 156 ILE A N 1
ATOM 1238 C CA . ILE A 1 156 ? -4.332 -6.389 12.102 1.00 92.19 156 ILE A CA 1
ATOM 1239 C C . ILE A 1 156 ? -5.422 -5.528 11.455 1.00 92.19 156 ILE A C 1
ATOM 1241 O O . ILE A 1 156 ? -6.597 -5.688 11.765 1.00 92.19 156 ILE A O 1
ATOM 1245 N N . GLY A 1 157 ? -5.045 -4.645 10.526 1.00 92.31 157 GLY A N 1
ATOM 1246 C CA . GLY A 1 157 ? -5.994 -3.835 9.764 1.00 92.31 157 GLY A CA 1
ATOM 1247 C C . GLY A 1 157 ? -6.902 -4.696 8.888 1.00 92.31 157 GLY A C 1
ATOM 1248 O O . GLY A 1 157 ? -8.115 -4.508 8.903 1.00 92.31 157 GLY A O 1
ATOM 1249 N N . ASN A 1 158 ? -6.328 -5.681 8.187 1.00 93.12 158 ASN A N 1
ATOM 1250 C CA . ASN A 1 158 ? -7.101 -6.616 7.364 1.00 93.12 158 ASN A CA 1
ATOM 1251 C C . ASN A 1 158 ? -8.113 -7.429 8.176 1.00 93.12 158 ASN A C 1
ATOM 1253 O O . ASN A 1 158 ? -9.262 -7.597 7.769 1.00 93.12 158 ASN A O 1
ATOM 1257 N N . ARG A 1 159 ? -7.702 -7.897 9.352 1.00 88.81 159 ARG A N 1
ATOM 1258 C CA . ARG A 1 159 ? -8.576 -8.592 10.290 1.00 88.81 159 ARG A CA 1
ATOM 1259 C C . ARG A 1 159 ? -9.697 -7.681 10.793 1.00 88.81 159 ARG A C 1
ATOM 1261 O O . ARG A 1 159 ? -10.857 -8.064 10.732 1.00 88.81 159 ARG A O 1
ATOM 1268 N N . ALA A 1 160 ? -9.372 -6.463 11.224 1.00 90.31 160 ALA A N 1
ATOM 1269 C CA . ALA A 1 160 ? -10.355 -5.546 11.794 1.00 90.31 160 ALA A CA 1
ATOM 1270 C C . ALA A 1 160 ? -11.501 -5.218 10.820 1.00 90.31 160 ALA A C 1
ATOM 1272 O O . ALA A 1 160 ? -12.664 -5.284 11.209 1.00 90.31 160 ALA A O 1
ATOM 1273 N N . TRP A 1 161 ? -11.203 -4.900 9.552 1.00 88.81 161 TRP A N 1
ATOM 1274 C CA . TRP A 1 161 ? -12.267 -4.570 8.593 1.00 88.81 161 TRP A CA 1
ATOM 1275 C C . TRP A 1 161 ? -13.088 -5.804 8.187 1.00 88.81 161 TRP A C 1
ATOM 1277 O O . TRP A 1 161 ? -14.301 -5.704 8.026 1.00 88.81 161 TRP A O 1
ATOM 1287 N N . THR A 1 162 ? -12.465 -6.983 8.075 1.00 87.19 162 THR A N 1
ATOM 1288 C CA . THR A 1 162 ? -13.185 -8.226 7.737 1.00 87.19 162 THR A CA 1
ATOM 1289 C C . THR A 1 162 ? -14.084 -8.718 8.872 1.00 87.19 162 THR A C 1
ATOM 1291 O O . THR A 1 162 ? -15.169 -9.236 8.608 1.00 87.19 162 THR A O 1
ATOM 1294 N N . GLU A 1 163 ? -13.688 -8.516 10.131 1.00 82.50 163 GLU A N 1
ATOM 1295 C CA . GLU A 1 163 ? -14.514 -8.842 11.299 1.00 82.50 163 GLU A CA 1
ATOM 1296 C C . GLU A 1 163 ? -15.765 -7.955 11.401 1.00 82.50 163 GLU A C 1
ATOM 1298 O O . GLU A 1 163 ? -16.814 -8.445 11.821 1.00 82.50 163 GLU A O 1
ATOM 1303 N N . LEU A 1 164 ? -15.702 -6.687 10.975 1.00 78.94 164 LEU A N 1
ATOM 1304 C CA . LEU A 1 164 ? -16.879 -5.808 10.943 1.00 78.94 164 LEU A CA 1
ATOM 1305 C C . LEU A 1 164 ? -17.971 -6.350 10.009 1.00 78.94 164 LEU A C 1
ATOM 1307 O O . LEU A 1 164 ? -19.138 -6.384 10.393 1.00 78.94 164 LEU A O 1
ATOM 1311 N N . TYR A 1 165 ? -17.593 -6.874 8.839 1.00 71.88 165 TYR A N 1
ATOM 1312 C CA . TYR A 1 165 ? -18.536 -7.493 7.900 1.00 71.88 165 TYR A CA 1
ATOM 1313 C C . TYR A 1 165 ? -19.198 -8.764 8.439 1.00 71.88 165 TYR A C 1
ATOM 1315 O O . TYR A 1 165 ? -20.314 -9.095 8.039 1.00 71.88 165 TYR A O 1
ATOM 1323 N N . HIS A 1 166 ? -18.549 -9.476 9.363 1.00 61.22 166 HIS A N 1
ATOM 1324 C CA . HIS A 1 166 ? -19.148 -10.645 10.005 1.00 61.22 166 HIS A CA 1
ATOM 1325 C C . HIS A 1 166 ? -20.285 -10.276 10.969 1.00 61.22 166 HIS A C 1
ATOM 1327 O O . HIS A 1 166 ? -21.218 -11.055 11.156 1.00 61.22 166 HIS A O 1
ATOM 1333 N N . GLN A 1 167 ? -20.206 -9.104 11.602 1.00 57.75 167 GLN A N 1
ATOM 1334 C CA . GLN A 1 167 ? -21.173 -8.678 12.615 1.00 57.75 167 GLN A CA 1
ATOM 1335 C C . GLN A 1 167 ? -22.471 -8.122 12.009 1.00 57.75 167 GLN A C 1
ATOM 1337 O O . GLN A 1 167 ? -23.424 -7.857 12.747 1.00 57.75 167 GLN A O 1
ATOM 1342 N N . GLU A 1 168 ? -22.546 -7.962 10.684 1.00 59.62 168 GLU A N 1
ATOM 1343 C CA . GLU A 1 168 ? -23.743 -7.459 10.021 1.00 59.62 168 GLU A CA 1
ATOM 1344 C C . GLU A 1 168 ? -24.864 -8.518 9.970 1.00 59.62 168 GLU A C 1
ATOM 1346 O O . GLU A 1 168 ? -24.702 -9.568 9.344 1.00 59.62 168 GLU A O 1
ATOM 1351 N N . PRO A 1 169 ? -26.053 -8.247 10.551 1.00 54.50 169 PRO A N 1
ATOM 1352 C CA . PRO A 1 169 ? -27.140 -9.228 10.665 1.00 54.50 169 PRO A CA 1
ATOM 1353 C C . PRO A 1 169 ? -27.666 -9.785 9.337 1.00 54.50 169 PRO A C 1
ATOM 1355 O O . PRO A 1 169 ? -28.340 -10.811 9.337 1.00 54.50 169 PRO A O 1
ATOM 1358 N N . GLN A 1 170 ? -27.409 -9.091 8.225 1.00 50.78 170 GLN A N 1
ATOM 1359 C CA . GLN A 1 170 ? -27.869 -9.463 6.884 1.00 50.78 170 GLN A CA 1
ATOM 1360 C C . GLN A 1 170 ? -26.852 -10.343 6.137 1.00 50.78 170 GLN A C 1
ATOM 1362 O O . GLN A 1 170 ? -27.197 -10.965 5.136 1.00 50.78 170 GLN A O 1
ATOM 1367 N N . MET A 1 171 ? -25.616 -10.428 6.635 1.00 53.66 171 MET A N 1
ATOM 1368 C CA . MET A 1 171 ? -24.496 -11.131 6.015 1.00 53.66 171 MET A CA 1
ATOM 1369 C C . MET A 1 171 ? -24.185 -12.401 6.806 1.00 53.66 171 MET A C 1
ATOM 1371 O O . MET A 1 171 ? -23.187 -12.514 7.514 1.00 53.66 171 MET A O 1
ATOM 1375 N N . HIS A 1 172 ? -25.066 -13.398 6.689 1.00 48.62 172 HIS A N 1
ATOM 1376 C CA . HIS A 1 172 ? -24.859 -14.740 7.244 1.00 48.62 172 HIS A CA 1
ATOM 1377 C C . HIS A 1 172 ? -23.777 -15.514 6.464 1.00 48.62 172 HIS A C 1
ATOM 1379 O O . HIS A 1 172 ? -24.024 -16.595 5.926 1.00 48.62 172 HIS A O 1
ATOM 1385 N N . HIS A 1 173 ? -22.562 -14.975 6.394 1.00 56.53 173 HIS A N 1
ATOM 1386 C CA . HIS A 1 173 ? -21.415 -15.659 5.816 1.00 56.53 173 HIS A CA 1
ATOM 1387 C C . HIS A 1 173 ? -20.656 -16.392 6.917 1.00 56.53 173 HIS A C 1
ATOM 1389 O O . HIS A 1 173 ? -20.259 -15.833 7.940 1.00 56.53 173 HIS A O 1
ATOM 1395 N N . THR A 1 174 ? -20.489 -17.695 6.716 1.00 52.00 174 THR A N 1
ATOM 1396 C CA . THR A 1 174 ? -19.773 -18.560 7.647 1.00 52.00 174 THR A CA 1
ATOM 1397 C C . THR A 1 174 ? -18.278 -18.301 7.490 1.00 52.00 174 THR A C 1
ATOM 1399 O O . THR A 1 174 ? -17.666 -18.753 6.522 1.00 52.00 174 THR A O 1
ATOM 1402 N N . PHE A 1 175 ? -17.674 -17.587 8.441 1.00 55.44 175 PHE A N 1
ATOM 1403 C CA . PHE A 1 175 ? -16.222 -17.615 8.591 1.00 55.44 175 PHE A CA 1
ATOM 1404 C C . PHE A 1 175 ? -15.821 -19.027 9.033 1.00 55.44 175 PHE A C 1
ATOM 1406 O O . PHE A 1 175 ? -16.446 -19.610 9.921 1.00 55.44 175 PHE A O 1
ATOM 1413 N N . SER A 1 176 ? -14.820 -19.618 8.380 1.00 54.56 176 SER A N 1
ATOM 1414 C CA . SER A 1 176 ? -14.294 -20.913 8.822 1.00 54.56 176 SER A CA 1
ATOM 1415 C C . SER A 1 176 ? -13.558 -20.699 10.147 1.00 54.56 176 SER A C 1
ATOM 1417 O O . SER A 1 176 ? -12.649 -19.881 10.168 1.00 54.56 176 SER A O 1
ATOM 1419 N N . PRO A 1 177 ? -13.906 -21.375 11.252 1.00 52.28 177 PRO A N 1
ATOM 1420 C CA . PRO A 1 177 ? -13.270 -21.090 12.533 1.00 52.28 177 PRO A CA 1
ATOM 1421 C C . PRO A 1 177 ? -11.793 -21.508 12.551 1.00 52.28 177 PRO A C 1
ATOM 1423 O O . PRO A 1 177 ? -11.461 -22.639 12.177 1.00 52.28 177 PRO A O 1
ATOM 1426 N N . GLY A 1 178 ? -10.921 -20.608 13.017 1.00 54.44 178 GLY A N 1
ATOM 1427 C CA . GLY A 1 178 ? -9.967 -20.871 14.107 1.00 54.44 178 GLY A CA 1
ATOM 1428 C C . GLY A 1 178 ? -8.900 -21.928 13.907 1.00 54.44 178 GLY A C 1
ATOM 1429 O O . GLY A 1 178 ? -8.226 -22.325 14.858 1.00 54.44 178 GLY A O 1
ATOM 1430 N N . THR A 1 179 ? -8.753 -22.454 12.699 1.00 61.31 179 THR A N 1
ATOM 1431 C CA . THR A 1 179 ? -7.827 -23.549 12.461 1.00 61.31 179 THR A CA 1
ATOM 1432 C C . THR A 1 179 ? -6.468 -22.983 12.110 1.00 61.31 179 THR A C 1
ATOM 1434 O O . THR A 1 179 ? -6.312 -22.175 11.193 1.00 61.31 179 THR A O 1
ATOM 1437 N N . THR A 1 180 ? -5.452 -23.456 12.826 1.00 67.06 180 THR A N 1
ATOM 1438 C CA . THR A 1 180 ? -4.070 -23.333 12.385 1.00 67.06 180 THR A CA 1
ATOM 1439 C C . THR A 1 180 ? -3.970 -23.878 10.965 1.00 67.06 180 THR A C 1
ATOM 1441 O O . THR A 1 180 ? -4.218 -25.067 10.729 1.00 67.06 180 THR A O 1
ATOM 1444 N N . THR A 1 181 ? -3.626 -23.023 10.005 1.00 68.06 181 THR A N 1
ATOM 1445 C CA . THR A 1 181 ? -3.467 -23.476 8.627 1.00 68.06 181 THR A CA 1
ATOM 1446 C C . THR A 1 181 ? -2.157 -24.225 8.525 1.00 68.06 181 THR A C 1
ATOM 1448 O O . THR A 1 181 ? -1.126 -23.806 9.054 1.00 68.06 181 THR A O 1
ATOM 1451 N N . ARG A 1 182 ? -2.194 -25.371 7.849 1.00 75.00 182 ARG A N 1
ATOM 1452 C CA . ARG A 1 182 ? -0.987 -26.109 7.498 1.00 75.00 182 ARG A CA 1
ATOM 1453 C C . ARG A 1 182 ? -0.733 -25.968 6.017 1.00 75.00 182 ARG A C 1
ATOM 1455 O O . ARG A 1 182 ? -1.649 -26.130 5.212 1.00 75.00 182 ARG A O 1
ATOM 1462 N N . ASN A 1 183 ? 0.515 -25.713 5.660 1.00 74.06 183 ASN A N 1
ATOM 1463 C CA . ASN A 1 183 ? 0.929 -25.819 4.274 1.00 74.06 183 ASN A CA 1
ATOM 1464 C C . ASN A 1 183 ? 0.720 -27.263 3.808 1.00 74.06 183 ASN A C 1
ATOM 1466 O O . ASN A 1 183 ? 1.138 -28.218 4.463 1.00 74.06 183 ASN A O 1
ATOM 1470 N N . HIS A 1 184 ? 0.033 -27.408 2.679 1.00 81.12 184 HIS A N 1
ATOM 1471 C CA . HIS A 1 184 ? -0.376 -28.706 2.158 1.00 81.12 184 HIS A CA 1
ATOM 1472 C C . HIS A 1 184 ? 0.815 -29.597 1.764 1.00 81.12 184 HIS A C 1
ATOM 1474 O O . HIS A 1 184 ? 0.714 -30.818 1.821 1.00 81.12 184 HIS A O 1
ATOM 1480 N N . HIS A 1 185 ? 1.954 -28.996 1.412 1.00 77.31 185 HIS A N 1
ATOM 1481 C CA . HIS A 1 185 ? 3.172 -29.703 1.024 1.00 77.31 185 HIS A CA 1
ATOM 1482 C C . HIS A 1 185 ? 4.077 -30.040 2.210 1.00 77.31 185 HIS A C 1
ATOM 1484 O O . HIS A 1 185 ? 4.647 -31.127 2.250 1.00 77.31 185 HIS A O 1
ATOM 1490 N N . THR A 1 186 ? 4.235 -29.125 3.168 1.00 78.50 186 THR A N 1
ATOM 1491 C CA . THR A 1 186 ? 5.200 -29.285 4.273 1.00 78.50 186 THR A CA 1
ATOM 1492 C C . THR A 1 186 ? 4.564 -29.745 5.581 1.00 78.50 186 THR A C 1
ATOM 1494 O O . THR A 1 186 ? 5.282 -30.124 6.502 1.00 78.50 186 THR A O 1
ATOM 1497 N N . LEU A 1 187 ? 3.231 -29.694 5.690 1.00 75.38 187 LEU A N 1
ATOM 1498 C CA . LEU A 1 187 ? 2.452 -29.929 6.915 1.00 75.38 187 LEU A CA 1
ATOM 1499 C C . LEU A 1 187 ? 2.847 -29.028 8.098 1.00 75.38 187 LEU A C 1
ATOM 1501 O O . LEU A 1 187 ? 2.407 -29.251 9.227 1.00 75.38 187 LEU A O 1
ATOM 1505 N N . THR A 1 188 ? 3.642 -27.989 7.854 1.00 73.31 188 THR A N 1
ATOM 1506 C CA . THR A 1 188 ? 3.997 -26.989 8.858 1.00 73.31 188 THR A CA 1
ATOM 1507 C C . THR A 1 188 ? 2.855 -26.006 9.034 1.00 73.31 188 THR A C 1
ATOM 1509 O O . THR A 1 188 ? 2.185 -25.653 8.063 1.00 73.31 188 THR A O 1
ATOM 1512 N N . THR A 1 189 ? 2.663 -25.534 10.262 1.00 78.56 189 THR A N 1
ATOM 1513 C CA . THR A 1 189 ? 1.818 -24.373 10.547 1.00 78.56 189 THR A CA 1
ATOM 1514 C C . THR A 1 189 ? 2.292 -23.170 9.732 1.00 78.56 189 THR A C 1
ATOM 1516 O O . THR A 1 189 ? 3.479 -22.848 9.758 1.00 78.56 189 THR A O 1
ATOM 1519 N N . CYS A 1 190 ? 1.380 -22.522 9.011 1.00 76.12 190 CYS A N 1
ATOM 1520 C CA . CYS A 1 190 ? 1.680 -21.389 8.131 1.00 76.12 190 CYS A CA 1
ATOM 1521 C C . CYS A 1 190 ? 0.785 -20.171 8.364 1.00 76.12 190 CYS A C 1
ATOM 1523 O O . CYS A 1 190 ? 0.927 -19.177 7.660 1.00 76.12 190 CYS A O 1
ATOM 1525 N N . GLY A 1 191 ? -0.107 -20.231 9.348 1.00 75.44 191 GLY A N 1
ATOM 1526 C CA . GLY A 1 191 ? -0.943 -19.108 9.732 1.00 75.44 191 GLY A CA 1
ATOM 1527 C C . GLY A 1 191 ? -2.094 -19.540 10.624 1.00 75.44 191 GLY A C 1
ATOM 1528 O O . GLY A 1 191 ? -2.174 -20.689 11.076 1.00 75.44 191 GLY A O 1
ATOM 1529 N N . MET A 1 192 ? -2.996 -18.600 10.855 1.00 71.69 192 MET A N 1
ATOM 1530 C CA . MET A 1 192 ? -4.256 -18.822 11.545 1.00 71.69 192 MET A CA 1
ATOM 1531 C C . MET A 1 192 ? -5.384 -18.371 10.627 1.00 71.69 192 MET A C 1
ATOM 1533 O O . MET A 1 192 ? -5.239 -17.381 9.913 1.00 71.69 192 MET A O 1
ATOM 1537 N N . ILE A 1 193 ? -6.485 -19.115 10.624 1.00 66.81 193 ILE A N 1
ATOM 1538 C CA . ILE A 1 193 ? -7.769 -18.546 10.226 1.00 66.81 193 ILE A CA 1
ATOM 1539 C C . ILE A 1 193 ? -8.332 -17.929 11.498 1.00 66.81 193 ILE A C 1
ATOM 1541 O O . ILE A 1 193 ? -8.493 -18.642 12.489 1.00 66.81 193 ILE A O 1
ATOM 1545 N N . ASP A 1 194 ? -8.554 -16.619 11.496 1.00 59.62 194 ASP A N 1
ATOM 1546 C CA . ASP A 1 194 ? -9.121 -15.945 12.657 1.00 59.62 194 ASP A CA 1
ATOM 1547 C C . ASP A 1 194 ? -10.536 -16.482 12.932 1.00 59.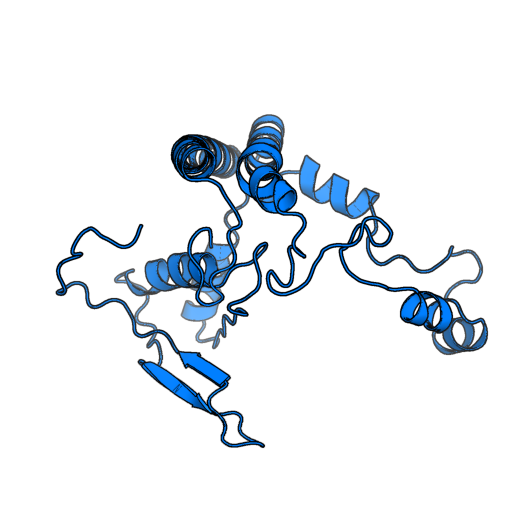62 194 ASP A C 1
ATOM 1549 O O . ASP A 1 194 ? -11.331 -16.699 12.013 1.00 59.62 194 ASP A O 1
ATOM 1553 N N . GLU A 1 195 ? -10.840 -16.755 14.204 1.00 54.34 195 GLU A N 1
ATOM 1554 C CA . GLU A 1 195 ? -12.230 -16.963 14.612 1.00 54.34 195 GLU A CA 1
ATOM 1555 C C . GLU A 1 195 ? -12.956 -15.622 14.637 1.00 54.34 195 GLU A C 1
ATOM 1557 O O . GLU A 1 195 ? -12.353 -14.623 15.041 1.00 54.34 195 GLU A O 1
ATOM 1562 N N . PRO A 1 196 ? -14.247 -15.587 14.270 1.00 51.59 196 PRO A N 1
ATOM 1563 C CA . PRO A 1 196 ? -15.050 -14.406 14.527 1.00 51.59 196 PRO A CA 1
ATOM 1564 C C . PRO A 1 196 ? -15.027 -14.086 16.027 1.00 51.59 196 PRO A C 1
ATOM 1566 O O . PRO A 1 196 ? -15.172 -14.981 16.863 1.00 51.59 196 PRO A O 1
ATOM 1569 N N . LEU A 1 197 ? -14.822 -12.811 16.370 1.00 45.75 197 LEU A N 1
ATOM 1570 C CA . LEU A 1 197 ? -14.861 -12.348 17.756 1.00 45.75 197 LEU A CA 1
ATOM 1571 C C . LEU A 1 197 ? -16.203 -12.733 18.393 1.00 45.75 197 LEU A C 1
ATOM 1573 O O . LEU A 1 197 ? -17.267 -12.299 17.953 1.00 45.75 197 LEU A O 1
ATOM 1577 N N . ASP A 1 198 ? -16.145 -13.541 19.449 1.00 41.78 198 ASP A N 1
ATOM 1578 C CA . ASP A 1 198 ? -17.303 -13.850 20.278 1.00 41.78 198 ASP A CA 1
ATOM 1579 C C . ASP A 1 198 ? -17.767 -12.571 20.992 1.00 41.78 198 ASP A C 1
ATOM 1581 O O . ASP A 1 198 ? -17.145 -12.120 21.957 1.00 41.78 198 ASP A O 1
ATOM 1585 N N . ALA A 1 199 ? -18.881 -11.999 20.528 1.00 43.06 199 ALA A N 1
ATOM 1586 C CA . ALA A 1 199 ? -19.504 -10.804 21.096 1.00 43.06 199 ALA A CA 1
ATOM 1587 C C . ALA A 1 199 ? -19.943 -10.963 22.570 1.00 43.06 199 ALA A C 1
ATOM 1589 O O . ALA A 1 199 ? -20.373 -9.990 23.189 1.00 43.06 199 ALA A O 1
ATOM 1590 N N . SER A 1 200 ? -19.851 -12.166 23.152 1.00 39.75 200 SER A N 1
ATOM 1591 C CA . SER A 1 200 ? -20.113 -12.422 24.574 1.00 39.75 200 SER A CA 1
ATOM 1592 C C . SER A 1 200 ? -18.866 -12.360 25.469 1.00 39.75 200 SER A C 1
ATOM 1594 O O . SER A 1 200 ? -18.988 -12.424 26.698 1.00 39.75 200 SER A O 1
ATOM 1596 N N . ARG A 1 201 ? -17.664 -12.198 24.893 1.00 34.88 201 ARG A N 1
ATOM 1597 C CA . ARG A 1 201 ? -16.408 -12.107 25.649 1.00 34.88 201 ARG A CA 1
ATOM 1598 C C . ARG A 1 201 ? -16.133 -10.652 26.057 1.00 34.88 201 ARG A C 1
ATOM 1600 O O . ARG A 1 201 ? -16.078 -9.791 25.182 1.00 34.88 201 ARG A O 1
ATOM 1607 N N . PRO A 1 202 ? -15.930 -10.341 27.353 1.00 30.45 202 PRO A N 1
ATOM 1608 C CA . PRO A 1 202 ? -15.588 -8.985 27.765 1.00 30.45 202 PRO A CA 1
ATOM 1609 C C . PRO A 1 202 ? -14.252 -8.588 27.138 1.00 30.45 202 PRO A C 1
ATOM 1611 O O . PRO A 1 202 ? -13.264 -9.309 27.298 1.00 30.45 202 PRO A O 1
ATOM 1614 N N . THR A 1 203 ? -14.207 -7.443 26.460 1.00 40.75 203 THR A N 1
ATOM 1615 C CA . THR A 1 203 ? -12.953 -6.781 26.103 1.00 40.75 203 THR A CA 1
ATOM 1616 C C . THR A 1 203 ? -12.300 -6.330 27.402 1.00 40.75 203 THR A C 1
ATOM 1618 O O . THR A 1 203 ? -12.654 -5.297 27.968 1.00 40.75 203 THR A O 1
ATOM 1621 N N . THR A 1 204 ? -11.397 -7.141 27.947 1.00 34.72 204 THR A N 1
ATOM 1622 C CA . THR A 1 204 ? -10.477 -6.646 28.964 1.00 34.72 204 THR A CA 1
ATOM 1623 C C . THR A 1 204 ? -9.523 -5.702 28.253 1.00 34.72 204 THR A C 1
ATOM 1625 O O . THR A 1 204 ? -8.704 -6.141 27.448 1.00 34.72 204 THR A O 1
ATOM 1628 N N . ASP A 1 205 ? -9.699 -4.410 28.509 1.00 45.00 205 ASP A N 1
ATOM 1629 C CA . ASP A 1 205 ? -8.762 -3.348 28.173 1.00 45.00 205 ASP A CA 1
ATOM 1630 C C . ASP A 1 205 ? -7.335 -3.757 28.572 1.00 45.00 205 ASP A C 1
ATOM 1632 O O . ASP A 1 205 ? -7.010 -3.691 29.753 1.00 45.00 205 ASP A O 1
ATOM 1636 N N . GLU A 1 206 ? -6.506 -4.203 27.617 1.00 34.78 206 GLU A N 1
ATOM 1637 C CA . GLU A 1 206 ? -5.032 -4.141 27.709 1.00 34.78 206 GLU A CA 1
ATOM 1638 C C . GLU A 1 206 ? -4.249 -4.498 26.420 1.00 34.78 206 GLU A C 1
ATOM 1640 O O . GLU A 1 206 ? -3.035 -4.668 26.480 1.00 34.78 206 GLU A O 1
ATOM 1645 N N . GLU A 1 207 ? -4.867 -4.539 25.231 1.00 34.50 207 GLU A N 1
ATOM 1646 C CA . GLU A 1 207 ? -4.132 -4.725 23.958 1.00 34.50 207 GLU A CA 1
ATOM 1647 C C . GLU A 1 207 ? -4.626 -3.817 22.816 1.00 34.50 207 GLU A C 1
ATOM 1649 O O . GLU A 1 207 ? -4.911 -4.274 21.710 1.00 34.50 207 GLU A O 1
ATOM 1654 N N . MET A 1 208 ? -4.683 -2.502 23.053 1.00 35.25 208 MET A N 1
ATOM 1655 C CA . MET A 1 208 ? -4.856 -1.514 21.978 1.00 35.25 208 MET A CA 1
ATOM 1656 C C . MET A 1 208 ? -3.707 -0.528 21.943 1.00 35.25 208 MET A C 1
ATOM 1658 O O . MET A 1 208 ? -3.328 0.026 22.993 1.00 35.25 208 MET A O 1
#

Sequence (208 aa):
MANNVYNISLLTPAQTQQMRSDAAECVDLTHKCQLDNANLSICSDAQGCWKQKLIAPFEAAQRNRYDIRQPCHSDFPLCNNFSDIHAYLDSPRVREMLLVDSELGPWLEINKDVFETFVTDGDWSMSYDTYIADLLNDGLRVLIYAGDADLMCNWIGNRAWTELYHQEPQMHHTFSPGTTTRNHHTLTTCGMIDEPLDASRPTTDEEM

Foldseek 3Di:
DCDAPVPQHQADPVLVVQLVVLVVVLVVLLVVCQVVVVPLVSLLVSVVSCVPNPPVSSVVSQAQLFFNVHGQDPVHPNSDDCPVVQCQCVDPVNCVVVVPDPPDDGDDPDDVVVVVVCSRSSVVSYDPVVVVQVCVVVVHDDDDDADCRHNPCHPVVSVVVVLVLCPDPVRPDDQDDWDQDADPVPRDRDDTRHHRDDPPDDPPPDDD

Organism: NCBI:txid53985

pLDDT: mean 85.74, std 16.63, range [30.45, 98.38]

Radius of gyration: 20.76 Å; chains: 1; bounding box: 48×48×58 Å

Secondary structure (DSSP, 8-state):
--S-TT----S-HHHHHHHHHHHHHHHHHHHHHHHTTT-HHHHHHHHHHIIIIIIHHHHTT-EETTEEEEE--TT-TTSS--HHHHHHHTSHHHHHHTT--TTS----S--HHHHHHHHHTSGGGS-TTHHHHHHHHTT--------TT-STT-HHHHHHHHHHHHT-TT----PPP-PEEE-TTT--EEEEPPPPP-TTS---S---